Protein AF-A0A836D6V4-F1 (afdb_monomer_lite)

Secondary structure (DSSP, 8-state):
----TT---S----PPPHHHHTT-SS-HHHHHHHHHHTTS-S---SSHHHHHHHHHHHHHHHHHHHHHHHHHHTT-SS--HHHHHHHHHHSHHHHHHTTT---TT--------GGGSPP--------------------------------------------------SS------SS-------S---SSS-------PPTTTTHHHHHHHHTT-----S-HHHHHHHHHHHHHHH-TT----HHHHHHHHHHHHHHHHHHHHHHHHHHHHTT-SS--HHHHHHHHHHHT---

Foldseek 3Di:
DCPPPDDPDDDDPDDDAPQNVLVHPFRLVVQVVVVCVVPPDPDDDSCNSSVVRVVVRVVVVQLCVQLCVLCVVVVHNDRDLLSSLVSQCVDDVSCVVCVVPDRVVNDHDDDDDPVRDPPDPDDDDDDDDDDDDDDDDDDDDDDDDDDDDDDDDDDDDDDDDDPPPDPDDPDDPDDDDDDDDPDPPDPDDDPDDDGDDDDDDDPPPVVVVVVVVCVVDPDQPDDLVVLVVVVVVVVVVVPPPDDDDPVRSVVVSSVVVVVVVVLVVQQCVQQVVVVHNDGDVVSSVVSCVVVVVDD

pLDDT: mean 79.65, std 22.49, range [27.12, 97.5]

InterPro domains:
  IPR000164 Histone H3/CENP-A [PR00622] (162-176)
  IPR000164 Histone H3/CENP-A [PR00622] (176-190)
  IPR000164 Histone H3/CENP-A [PR00622] (193-214)
  IPR000164 Histone H3/CENP-A [PR00622] (217-234)
  IPR000164 Histone H3/CENP-A [PR00622] (239-257)
  IPR000164 Histone H3/CENP-A [PR00622] (257-273)
  IPR000164 Histone H3/CENP-A [PR00622] (273-294)
  IPR000164 Histone H3/CENP-A [PS00322] (174-180)
  IPR000164 Histone H3/CENP-A [PS00959] (226-234)
  IPR000164 Histone H3/CENP-A [PTHR11426] (160-295)
  IPR000164 Histone H3/CENP-A [SM00428] (193-295)
  IPR002119 Histone H2A [SM00414] (3-123)
  IPR007125 Core Histone H2A/H2B/H3 domain [PF00125] (7-89)
  IPR007125 Core Histone H2A/H2B/H3 domain [PF00125] (203-290)
  IPR009072 Histone-fold [G3DSA:1.10.20.10] (2-130)
  IPR009072 Histone-fold [G3DSA:1.10.20.10] (161-295)
  IPR009072 Histone-fold [SSF47113] (4-128)
  IPR009072 Histone-fold [SSF47113] (161-292)
  IPR032454 Histone H2A, C-terminal domain [PF16211] (92-126)
  IPR032458 Histone H2A conserved site [PS00046] (22-28)

Sequence (295 aa):
MSGRGKQGGKARAKAKSRSSRAGLQFPVGRVHRLLRKGNYAERVGAGAPVYMAAVLEYLTAEILELAGNAARDNKKTRIIPRHLQLAIRNDEELNKLLGKVTIAQGGVLPNIQAVLLPKKTESHHKAKGKLPIKTAAAAAPLVTLPARRCSRKFASWFAMARTKQTARKSTGGKAPRKQLATKAARKSAPATGGVKKPHRYRPGTVALREIRRYQKSTELLIRKLPFQRLVREIAQDFKTDLRFQSSAVMALQEASEAYLVGLFEDTNLCAIHAKRVTIMPKDIQLARRIRGERA

Organism: Ovis aries (NCBI:txid9940)

Radius of gyration: 36.97 Å; chains: 1; bounding box: 141×65×70 Å

Structure (mmCIF, N/CA/C/O backbone):
data_AF-A0A836D6V4-F1
#
_entry.id   AF-A0A836D6V4-F1
#
loop_
_atom_site.group_PDB
_atom_site.id
_atom_site.type_symbol
_atom_site.label_atom_id
_atom_site.label_alt_id
_atom_site.label_comp_id
_atom_site.label_asym_id
_atom_site.label_entity_id
_atom_site.label_seq_id
_atom_site.pdbx_PDB_ins_code
_atom_site.Cartn_x
_atom_site.Cartn_y
_atom_site.Cartn_z
_atom_site.occupancy
_atom_site.B_iso_or_equiv
_atom_site.auth_seq_id
_atom_site.auth_comp_id
_atom_site.auth_asym_id
_atom_site.auth_atom_id
_atom_site.pdbx_PDB_model_num
ATOM 1 N N . MET A 1 1 ? -65.960 -11.585 7.407 1.00 50.81 1 MET A N 1
ATOM 2 C CA . MET A 1 1 ? -64.520 -11.941 7.358 1.00 50.81 1 MET A CA 1
ATOM 3 C C . MET A 1 1 ? -63.685 -10.678 7.162 1.00 50.81 1 MET A C 1
ATOM 5 O O . MET A 1 1 ? -63.733 -10.095 6.089 1.00 50.81 1 MET A O 1
ATOM 9 N N . SER A 1 2 ? -62.943 -10.212 8.170 1.00 48.62 2 SER A N 1
ATOM 10 C CA . SER A 1 2 ? -62.139 -8.978 8.088 1.00 48.62 2 SER A CA 1
ATOM 11 C C . SER A 1 2 ? -60.733 -9.241 7.525 1.00 48.62 2 SER A C 1
ATOM 13 O O . SER A 1 2 ? -59.729 -9.174 8.234 1.00 48.62 2 SER A O 1
ATOM 15 N N . GLY A 1 3 ? -60.658 -9.541 6.222 1.00 58.19 3 GLY A N 1
ATOM 16 C CA . GLY A 1 3 ? -59.402 -9.747 5.489 1.00 58.19 3 GLY A CA 1
ATOM 17 C C . GLY A 1 3 ? -58.544 -8.478 5.447 1.00 58.19 3 GLY A C 1
ATOM 18 O O . GLY A 1 3 ? -58.621 -7.695 4.505 1.00 58.19 3 GLY A O 1
ATOM 19 N N . ARG A 1 4 ? -57.738 -8.244 6.491 1.00 58.31 4 ARG A N 1
ATOM 20 C CA . ARG A 1 4 ? -57.048 -6.966 6.733 1.00 58.31 4 ARG A CA 1
ATOM 21 C C . ARG A 1 4 ? -55.786 -6.810 5.877 1.00 58.31 4 ARG A C 1
ATOM 23 O O . ARG A 1 4 ? -54.662 -6.836 6.384 1.00 58.31 4 ARG A O 1
ATOM 30 N N . GLY A 1 5 ? -55.999 -6.639 4.573 1.00 59.78 5 GLY A N 1
ATOM 31 C CA . GLY A 1 5 ? -54.969 -6.479 3.552 1.00 59.78 5 GLY A CA 1
ATOM 32 C C . GLY A 1 5 ? -53.879 -5.476 3.942 1.00 59.78 5 GLY A C 1
ATOM 33 O O . GLY A 1 5 ? -54.143 -4.295 4.142 1.00 59.78 5 GLY A O 1
ATOM 34 N N . LYS A 1 6 ? -52.649 -5.993 4.069 1.00 62.06 6 LYS A N 1
ATOM 35 C CA . LYS A 1 6 ? -51.341 -5.306 4.054 1.00 62.06 6 LYS A CA 1
ATOM 36 C C . LYS A 1 6 ? -51.357 -3.804 4.415 1.00 62.06 6 LYS A C 1
ATOM 38 O O . LYS A 1 6 ? -51.023 -2.960 3.592 1.00 62.06 6 LYS A O 1
ATOM 43 N N . GLN A 1 7 ? -51.694 -3.495 5.671 1.00 50.41 7 GLN A N 1
ATOM 44 C CA . GLN A 1 7 ? -51.852 -2.133 6.210 1.00 50.41 7 GLN A CA 1
ATOM 45 C C . GLN A 1 7 ? -50.691 -1.173 5.869 1.00 50.41 7 GLN A C 1
ATOM 47 O O . GLN A 1 7 ? -49.667 -1.142 6.558 1.00 50.41 7 GLN A O 1
ATOM 52 N N . GLY A 1 8 ? -50.892 -0.309 4.873 1.00 54.81 8 GLY A N 1
ATOM 53 C CA . GLY A 1 8 ? -50.198 0.973 4.770 1.00 54.81 8 GLY A CA 1
ATOM 54 C C . GLY A 1 8 ? -50.972 2.016 5.573 1.00 54.81 8 GLY A C 1
ATOM 55 O O . GLY A 1 8 ? -51.976 2.517 5.089 1.00 54.81 8 GLY A O 1
ATOM 56 N N . GLY A 1 9 ? -50.563 2.295 6.816 1.00 61.38 9 GLY A N 1
ATOM 57 C CA . GLY A 1 9 ? -51.344 3.197 7.683 1.00 61.38 9 GLY A CA 1
ATOM 58 C C . GLY A 1 9 ? -50.968 3.251 9.168 1.00 61.38 9 GLY A C 1
ATOM 59 O O . GLY A 1 9 ? -51.799 3.621 9.988 1.00 61.38 9 GLY A O 1
ATOM 60 N N . LYS A 1 10 ? -49.741 2.875 9.553 1.00 62.28 10 LYS A N 1
ATOM 61 C CA . LYS A 1 10 ? -49.208 3.130 10.904 1.00 62.28 10 LYS A CA 1
ATOM 62 C C . LYS A 1 10 ? -47.815 3.740 10.811 1.00 62.28 10 LYS A C 1
ATOM 64 O O . LYS A 1 10 ? -47.039 3.355 9.935 1.00 62.28 10 LYS A O 1
ATOM 69 N N . ALA A 1 11 ? -47.500 4.657 11.729 1.00 62.94 11 ALA A N 1
ATOM 70 C CA . ALA A 1 11 ? -46.182 5.276 11.841 1.00 62.94 11 ALA A CA 1
ATOM 71 C C . ALA A 1 11 ? -45.099 4.187 11.913 1.00 62.94 11 ALA A C 1
ATOM 73 O O . ALA A 1 11 ? -45.079 3.351 12.820 1.00 62.94 11 ALA A O 1
ATOM 74 N N . ARG A 1 12 ? -44.241 4.134 10.890 1.00 68.38 12 ARG A N 1
ATOM 75 C CA . ARG A 1 12 ? -43.392 2.969 10.632 1.00 68.38 12 ARG A CA 1
ATOM 76 C C . ARG A 1 12 ? -42.210 2.956 11.600 1.00 68.38 12 ARG A C 1
ATOM 78 O O . ARG A 1 12 ? -41.230 3.665 11.386 1.00 68.38 12 ARG A O 1
ATOM 85 N N . ALA A 1 13 ? -42.310 2.142 12.652 1.00 72.00 13 ALA A N 1
ATOM 86 C CA . ALA A 1 13 ? -41.267 1.981 13.665 1.00 72.00 13 ALA A CA 1
ATOM 87 C C . ALA A 1 13 ? -39.875 1.792 13.031 1.00 72.00 13 ALA A C 1
ATOM 89 O O . ALA A 1 13 ? -39.733 1.059 12.044 1.00 72.00 13 ALA A O 1
ATOM 90 N N . LYS A 1 14 ? -38.850 2.455 13.595 1.00 73.62 14 LYS A N 1
ATOM 91 C CA . LYS A 1 14 ? -37.474 2.464 13.063 1.00 73.62 14 LYS A CA 1
ATOM 92 C C . LYS A 1 14 ? -36.996 1.030 12.814 1.00 73.62 14 LYS A C 1
ATOM 94 O O . LYS A 1 14 ? -36.797 0.252 13.745 1.00 73.62 14 LYS A O 1
ATOM 99 N N . ALA A 1 15 ? -36.830 0.671 11.542 1.00 81.44 15 ALA A N 1
ATOM 100 C CA . ALA A 1 15 ? -36.545 -0.703 11.154 1.00 81.44 15 ALA A CA 1
ATOM 101 C C . ALA A 1 15 ? -35.177 -1.153 11.697 1.00 81.44 15 ALA A C 1
ATOM 103 O O . ALA A 1 15 ? -34.151 -0.598 11.301 1.00 81.44 15 ALA A O 1
ATOM 104 N N . LYS A 1 16 ? -35.157 -2.191 12.554 1.00 87.69 16 LYS A N 1
ATOM 105 C CA . LYS A 1 16 ? -33.914 -2.814 13.055 1.00 87.69 16 LYS A CA 1
ATOM 106 C C . LYS A 1 16 ? -32.966 -3.090 11.883 1.00 87.69 16 LYS A C 1
ATOM 108 O O . LYS A 1 16 ? -33.400 -3.675 10.879 1.00 87.69 16 LYS A O 1
ATOM 113 N N . SER A 1 17 ? -31.710 -2.655 12.000 1.00 91.88 17 SER A N 1
ATOM 114 C CA . SER A 1 17 ? -30.721 -2.734 10.919 1.00 91.88 17 SER A CA 1
ATOM 115 C C . SER A 1 17 ? -30.367 -4.192 10.604 1.00 91.88 17 SER A C 1
ATOM 117 O O . SER A 1 17 ? -30.609 -5.087 11.409 1.00 91.88 17 SER A O 1
ATOM 119 N N . ARG A 1 18 ? -29.799 -4.467 9.423 1.00 92.19 18 ARG A N 1
ATOM 120 C CA . ARG A 1 18 ? -29.371 -5.842 9.097 1.00 92.19 18 ARG A CA 1
ATOM 121 C C . ARG A 1 18 ? -28.205 -6.318 9.973 1.00 92.19 18 ARG A C 1
ATOM 123 O O . ARG A 1 18 ? -28.135 -7.506 10.239 1.00 92.19 18 ARG A O 1
ATOM 130 N N . SER A 1 19 ? -27.372 -5.400 10.467 1.00 94.25 19 SER A N 1
ATOM 131 C CA . SER A 1 19 ? -26.319 -5.682 11.449 1.00 94.25 19 SER A CA 1
ATOM 132 C C . SER A 1 19 ? -26.910 -6.102 12.800 1.00 94.25 19 SER A C 1
ATOM 134 O O . SER A 1 19 ? -26.663 -7.215 13.249 1.00 94.25 19 SER A O 1
ATOM 136 N N . SER A 1 20 ? -27.816 -5.304 13.386 1.00 93.50 20 SER A N 1
ATOM 137 C CA . SER A 1 20 ? -28.397 -5.618 14.706 1.00 93.50 20 SER A CA 1
ATOM 138 C C . SER A 1 20 ? -29.429 -6.754 14.707 1.00 93.50 20 SER A C 1
ATOM 140 O O . SER A 1 20 ? -29.846 -7.197 15.771 1.00 93.50 20 SER A O 1
ATOM 142 N N . ARG A 1 21 ? -29.836 -7.254 13.531 1.00 93.19 21 ARG A N 1
ATOM 143 C CA . ARG A 1 21 ? -30.551 -8.538 13.386 1.00 93.19 21 ARG A CA 1
ATOM 144 C C . ARG A 1 21 ? -29.620 -9.751 13.322 1.00 93.19 21 ARG A C 1
ATOM 146 O O . ARG A 1 21 ? -30.091 -10.854 13.552 1.00 93.19 21 ARG A O 1
ATOM 153 N N . ALA A 1 22 ? -28.354 -9.549 12.964 1.00 93.00 22 ALA A N 1
ATOM 154 C CA . ALA A 1 22 ? -27.353 -10.600 12.789 1.00 93.00 22 ALA A CA 1
ATOM 155 C C . ALA A 1 22 ? -26.346 -10.676 13.953 1.00 93.00 22 ALA A C 1
ATOM 157 O O . ALA A 1 22 ? -25.413 -11.462 13.885 1.00 93.00 22 ALA A O 1
ATOM 158 N N . GLY A 1 23 ? -26.494 -9.835 14.986 1.00 95.19 23 GLY A N 1
ATOM 159 C CA . GLY A 1 23 ? -25.548 -9.736 16.107 1.00 95.19 23 GLY A CA 1
ATOM 160 C C . GLY A 1 23 ? -24.243 -8.989 15.795 1.00 95.19 23 GLY A C 1
ATOM 161 O O . GLY A 1 23 ? -23.426 -8.815 16.689 1.00 95.19 23 GLY A O 1
ATOM 162 N N . LEU A 1 24 ? -24.063 -8.517 14.559 1.00 95.19 24 LEU A N 1
ATOM 163 C CA . LEU A 1 24 ? -22.815 -7.931 14.063 1.00 95.19 24 LEU A CA 1
ATOM 164 C C . LEU A 1 24 ? -22.707 -6.433 14.370 1.00 95.19 24 LEU A C 1
ATOM 166 O O . LEU A 1 24 ? -23.668 -5.682 14.154 1.00 95.19 24 LEU A O 1
ATOM 170 N N . GLN A 1 25 ? -21.519 -5.978 14.766 1.00 94.81 25 GLN A N 1
ATOM 171 C CA . GLN A 1 25 ? -21.149 -4.559 14.795 1.00 94.81 25 GLN A CA 1
ATOM 172 C C . GLN A 1 25 ? -20.850 -4.029 13.383 1.00 94.81 25 GLN A C 1
ATOM 174 O O . GLN A 1 25 ? -21.114 -2.861 13.069 1.00 94.81 25 GLN A O 1
ATOM 179 N N . PHE A 1 26 ? -20.332 -4.877 12.488 1.00 94.06 26 PHE A N 1
ATOM 180 C CA . PHE A 1 26 ? -19.946 -4.480 11.139 1.00 94.06 26 PHE A CA 1
ATOM 181 C C . PHE A 1 26 ? -21.164 -4.089 10.283 1.00 94.06 26 PHE A C 1
ATOM 183 O O . PHE A 1 26 ? -22.237 -4.704 10.342 1.00 94.06 26 PHE A O 1
ATOM 190 N N . PRO A 1 27 ? -21.041 -3.054 9.428 1.00 96.25 27 PRO A N 1
ATOM 191 C CA . PRO A 1 27 ? -22.174 -2.499 8.700 1.00 96.25 27 PRO A CA 1
ATOM 192 C C . PRO A 1 27 ? -22.556 -3.349 7.473 1.00 96.25 27 PRO A C 1
ATOM 194 O O . PRO A 1 27 ? -22.300 -2.956 6.334 1.00 96.25 27 PRO A O 1
ATOM 197 N N . VAL A 1 28 ? -23.276 -4.458 7.680 1.00 96.12 28 VAL A N 1
ATOM 198 C CA . VAL A 1 28 ? -23.925 -5.321 6.658 1.00 96.12 28 VAL A CA 1
ATOM 199 C C . VAL A 1 28 ? -24.633 -4.507 5.557 1.00 96.12 28 VAL A C 1
ATOM 201 O O . VAL A 1 28 ? -24.625 -4.853 4.371 1.00 96.12 28 VAL A O 1
ATOM 204 N N . GLY A 1 29 ? -25.243 -3.377 5.936 1.00 94.62 29 GLY A N 1
ATOM 205 C CA . GLY A 1 29 ? -25.860 -2.426 5.006 1.00 94.62 29 GLY A CA 1
ATOM 206 C C . GLY A 1 29 ? -24.877 -1.816 3.997 1.00 94.62 29 GLY A C 1
ATOM 207 O O . GLY A 1 29 ? -25.202 -1.705 2.815 1.00 94.62 29 GLY A O 1
ATOM 208 N N . ARG A 1 30 ? -23.670 -1.466 4.458 1.00 96.00 30 ARG A N 1
ATOM 209 C CA . ARG A 1 30 ? -22.560 -0.927 3.660 1.00 96.00 30 ARG A CA 1
ATOM 210 C C . ARG A 1 30 ? -21.895 -2.033 2.839 1.00 96.00 30 ARG A C 1
ATOM 212 O O . ARG A 1 30 ? -21.707 -1.825 1.645 1.00 96.00 30 ARG A O 1
ATOM 219 N N . VAL A 1 31 ? -21.637 -3.204 3.432 1.00 96.00 31 VAL A N 1
ATOM 220 C CA . VAL A 1 31 ? -21.045 -4.372 2.743 1.00 96.00 31 VAL A CA 1
ATOM 221 C C . VAL A 1 31 ? -21.882 -4.773 1.524 1.00 96.00 31 VAL A C 1
ATOM 223 O O . VAL A 1 31 ? -21.350 -4.852 0.422 1.00 96.00 31 VAL A O 1
ATOM 226 N N . HIS A 1 32 ? -23.210 -4.889 1.658 1.00 95.50 32 HIS A N 1
ATOM 227 C CA . HIS A 1 32 ? -24.091 -5.194 0.516 1.00 95.50 32 HIS A CA 1
ATOM 228 C C . HIS A 1 32 ? -24.008 -4.150 -0.614 1.00 95.50 32 HIS A C 1
ATOM 230 O O . HIS A 1 32 ? -24.079 -4.496 -1.792 1.00 95.50 32 HIS A O 1
ATOM 236 N N . ARG A 1 33 ? -23.850 -2.863 -0.277 1.00 95.88 33 ARG A N 1
ATOM 237 C CA . ARG A 1 33 ? -23.702 -1.801 -1.283 1.00 95.88 33 ARG A CA 1
ATOM 238 C C . ARG A 1 33 ? -22.333 -1.840 -1.963 1.00 95.88 33 ARG A C 1
ATOM 240 O O . ARG A 1 33 ? -22.262 -1.548 -3.148 1.00 95.88 33 ARG A O 1
ATOM 247 N N . LEU A 1 34 ? -21.274 -2.204 -1.238 1.00 96.25 34 LEU A N 1
ATOM 248 C CA . LEU A 1 34 ? -19.934 -2.370 -1.804 1.00 96.25 34 LEU A CA 1
ATOM 249 C C . LEU A 1 34 ? -19.871 -3.587 -2.734 1.00 96.25 34 LEU A C 1
ATOM 251 O O . LEU A 1 34 ? -19.431 -3.431 -3.866 1.00 96.25 34 LEU A O 1
ATOM 255 N N . LEU A 1 35 ? -20.414 -4.742 -2.328 1.00 94.75 35 LEU A N 1
ATOM 256 C CA . LEU A 1 35 ? -20.478 -5.939 -3.181 1.00 94.75 35 LEU A CA 1
ATOM 257 C C . LEU A 1 35 ? -21.211 -5.679 -4.508 1.00 94.75 35 LEU A C 1
ATOM 259 O O . LEU A 1 35 ? -20.748 -6.123 -5.550 1.00 94.75 35 LEU A O 1
ATOM 263 N N . ARG A 1 36 ? -22.307 -4.903 -4.494 1.00 93.50 36 ARG A N 1
ATOM 264 C CA . ARG A 1 36 ? -23.026 -4.521 -5.727 1.00 93.50 36 ARG A CA 1
ATOM 265 C C . ARG A 1 36 ? -22.392 -3.370 -6.518 1.00 93.50 36 ARG A C 1
ATOM 267 O O . ARG A 1 36 ? -22.759 -3.192 -7.667 1.00 93.50 36 ARG A O 1
ATOM 274 N N . LYS A 1 37 ? -21.471 -2.589 -5.935 1.00 95.69 37 LYS A N 1
ATOM 275 C CA . LYS A 1 37 ? -20.690 -1.569 -6.668 1.00 95.69 37 LYS A CA 1
ATOM 276 C C . LYS A 1 37 ? -19.390 -2.145 -7.254 1.00 95.69 37 LYS A C 1
ATOM 278 O O . LYS A 1 37 ? -18.868 -1.600 -8.216 1.00 95.69 37 LYS A O 1
ATOM 283 N N . GLY A 1 38 ? -18.850 -3.209 -6.662 1.00 92.62 38 GLY A N 1
ATOM 284 C CA . GLY A 1 38 ? -17.604 -3.846 -7.100 1.00 92.62 38 GLY A CA 1
ATOM 285 C C . GLY A 1 38 ? -17.746 -4.796 -8.292 1.00 92.62 38 GLY A C 1
ATOM 286 O O . GLY A 1 38 ? -16.759 -5.414 -8.664 1.00 92.62 38 GLY A O 1
ATOM 287 N N . ASN A 1 39 ? -18.948 -4.931 -8.866 1.00 92.62 39 ASN A N 1
ATOM 288 C CA . ASN A 1 39 ? -19.256 -5.737 -10.056 1.00 92.62 39 ASN A CA 1
ATOM 289 C C . ASN A 1 39 ? -18.777 -7.208 -10.006 1.00 92.62 39 ASN A C 1
ATOM 291 O O . ASN A 1 39 ? -18.596 -7.832 -11.044 1.00 92.62 39 ASN A O 1
ATOM 295 N N . TYR A 1 40 ? -18.615 -7.782 -8.807 1.00 93.88 40 TYR A N 1
ATOM 296 C CA . TYR A 1 40 ? -18.116 -9.155 -8.615 1.00 93.88 40 TYR A CA 1
ATOM 297 C C . TYR A 1 40 ? -19.045 -10.243 -9.179 1.00 93.88 40 TYR A C 1
ATOM 299 O O . TYR A 1 40 ? -18.593 -11.338 -9.492 1.00 93.88 40 TYR A O 1
ATOM 307 N N . ALA A 1 41 ? -20.346 -9.955 -9.253 1.00 94.31 41 ALA A N 1
ATOM 308 C CA . ALA A 1 41 ? -21.377 -10.796 -9.849 1.00 94.31 41 ALA A CA 1
ATOM 309 C C . ALA A 1 41 ? -22.601 -9.931 -10.188 1.00 94.31 41 ALA A C 1
ATOM 311 O O . ALA A 1 41 ? -22.864 -8.937 -9.507 1.00 94.31 41 ALA A O 1
ATOM 312 N N . GLU A 1 42 ? -23.384 -10.344 -11.187 1.00 92.44 42 GLU A N 1
ATOM 313 C CA . GLU A 1 42 ? -24.635 -9.682 -11.590 1.00 92.44 42 GLU A CA 1
ATOM 314 C C . GLU A 1 42 ? -25.642 -9.584 -10.426 1.00 92.44 42 GLU A C 1
ATOM 316 O O . GLU A 1 42 ? -26.284 -8.554 -10.206 1.00 92.44 42 GLU A O 1
ATOM 321 N N . ARG A 1 43 ? -25.754 -10.655 -9.626 1.00 94.00 43 ARG A N 1
ATOM 322 C CA . ARG A 1 43 ? -26.709 -10.769 -8.517 1.00 94.00 43 ARG A CA 1
ATOM 323 C C . ARG A 1 43 ? -25.986 -11.122 -7.219 1.00 94.00 43 ARG A C 1
ATOM 325 O O . ARG A 1 43 ? -25.279 -12.119 -7.135 1.00 94.00 43 ARG A O 1
ATOM 332 N N . VAL A 1 44 ? -26.216 -10.327 -6.171 1.00 93.56 44 VAL A N 1
ATOM 333 C CA . VAL A 1 44 ? -25.685 -10.572 -4.818 1.00 93.56 44 VAL A CA 1
ATOM 334 C C . VAL A 1 44 ? -26.806 -11.095 -3.920 1.00 93.56 44 VAL A C 1
ATOM 336 O O . VAL A 1 44 ? -27.780 -10.386 -3.658 1.00 93.56 44 VAL A O 1
ATOM 339 N N . GLY A 1 45 ? -26.667 -12.336 -3.445 1.00 94.38 45 GLY A N 1
ATOM 340 C CA . GLY A 1 45 ? -27.630 -12.977 -2.545 1.00 94.38 45 GLY A CA 1
ATOM 341 C C . GLY A 1 45 ? -27.740 -12.275 -1.186 1.00 94.38 45 GLY A C 1
ATOM 342 O O . GLY A 1 45 ? -26.772 -11.709 -0.680 1.00 94.38 45 GLY A O 1
ATOM 343 N N . ALA A 1 46 ? -28.921 -12.323 -0.560 1.00 90.69 46 ALA A N 1
ATOM 344 C CA . ALA A 1 46 ? -29.214 -11.541 0.647 1.00 90.69 46 ALA A CA 1
ATOM 345 C C . ALA A 1 46 ? -28.354 -11.909 1.878 1.00 90.69 46 ALA A C 1
ATOM 347 O O . ALA A 1 46 ? -28.083 -11.032 2.703 1.00 90.69 46 ALA A O 1
ATOM 348 N N . GLY A 1 47 ? -27.917 -13.172 1.983 1.00 94.19 47 GLY A N 1
ATOM 349 C CA . GLY A 1 47 ? -27.060 -13.679 3.064 1.00 94.19 47 GLY A CA 1
ATOM 350 C C . GLY A 1 47 ? -25.563 -13.394 2.883 1.00 94.19 47 GLY A C 1
ATOM 351 O O . GLY A 1 47 ? -24.872 -13.153 3.869 1.00 94.19 47 GLY A O 1
ATOM 352 N N . ALA A 1 48 ? -25.065 -13.311 1.643 1.00 95.94 48 ALA A N 1
ATOM 353 C CA . ALA A 1 48 ? -23.654 -13.036 1.346 1.00 95.94 48 ALA A CA 1
ATOM 354 C C . ALA A 1 48 ? -23.076 -11.793 2.072 1.00 95.94 48 ALA A C 1
ATOM 356 O O . ALA A 1 48 ? -22.021 -11.913 2.692 1.00 95.94 48 ALA A O 1
ATOM 357 N N . PRO A 1 49 ? -23.740 -10.615 2.110 1.00 96.25 49 PRO A N 1
ATOM 358 C CA . PRO A 1 49 ? -23.236 -9.460 2.857 1.00 96.25 49 PRO A CA 1
ATOM 359 C C . PRO A 1 49 ? -23.353 -9.581 4.384 1.00 96.25 49 PRO A C 1
ATOM 361 O O . PRO A 1 49 ? -22.835 -8.707 5.075 1.00 96.25 49 PRO A O 1
ATOM 364 N N . VAL A 1 50 ? -24.059 -10.590 4.909 1.00 96.38 50 VAL A N 1
ATOM 365 C CA . VAL A 1 50 ? -24.056 -10.924 6.344 1.00 96.38 50 VAL A CA 1
ATOM 366 C C . VAL A 1 50 ? -22.818 -11.763 6.647 1.00 96.38 50 VAL A C 1
ATOM 368 O O . VAL A 1 50 ? -22.021 -11.372 7.491 1.00 96.38 50 VAL A O 1
ATOM 371 N N . TYR A 1 51 ? -22.601 -12.839 5.884 1.00 97.19 51 TYR A N 1
ATOM 372 C CA . TYR A 1 51 ? -21.437 -13.716 6.028 1.00 97.19 51 TYR A CA 1
ATOM 373 C C . TYR A 1 51 ? -20.115 -12.952 5.850 1.00 97.19 51 TYR A C 1
ATOM 375 O O . TYR A 1 51 ? -19.253 -12.983 6.723 1.00 97.19 51 TYR A O 1
ATOM 383 N N . MET A 1 52 ? -19.995 -12.150 4.785 1.00 95.81 52 MET A N 1
ATOM 384 C CA . MET A 1 52 ? -18.815 -11.305 4.561 1.00 95.81 52 MET A CA 1
ATOM 385 C C . MET A 1 52 ? -18.610 -10.249 5.656 1.00 95.81 52 MET A C 1
ATOM 387 O O . MET A 1 52 ? -17.475 -9.868 5.918 1.00 95.81 52 MET A O 1
ATOM 391 N N . ALA A 1 53 ? -19.676 -9.759 6.300 1.00 96.88 53 ALA A N 1
ATOM 392 C CA . ALA A 1 53 ? -19.532 -8.842 7.430 1.00 96.88 53 ALA A CA 1
ATOM 393 C C . ALA A 1 53 ? -19.032 -9.571 8.688 1.00 96.88 53 ALA A C 1
ATOM 395 O O . ALA A 1 53 ? -18.162 -9.034 9.362 1.00 96.88 53 ALA A O 1
ATOM 396 N N . ALA A 1 54 ? -19.518 -10.789 8.954 1.00 97.19 54 ALA A N 1
ATOM 397 C CA . ALA A 1 54 ? -19.069 -11.615 10.074 1.00 97.19 54 ALA A CA 1
ATOM 398 C C . ALA A 1 54 ? -17.587 -12.009 9.952 1.00 97.19 54 ALA A C 1
ATOM 400 O O . ALA A 1 54 ? -16.836 -11.846 10.906 1.00 97.19 54 ALA A O 1
ATOM 401 N N . VAL A 1 55 ? -17.141 -12.442 8.766 1.00 97.12 55 VAL A N 1
ATOM 402 C CA . VAL A 1 55 ? -15.725 -12.784 8.518 1.00 97.12 55 VAL A CA 1
ATOM 403 C C . VAL A 1 55 ? -14.812 -11.561 8.682 1.00 97.12 55 VAL A C 1
ATOM 405 O O . VAL A 1 55 ? -13.745 -11.666 9.280 1.00 97.12 55 VAL A O 1
ATOM 408 N N . LEU A 1 56 ? -15.233 -10.382 8.204 1.00 96.19 56 LEU A N 1
ATOM 409 C CA . LEU A 1 56 ? -14.477 -9.138 8.400 1.00 96.19 56 LEU A CA 1
ATOM 410 C C . LEU A 1 56 ? -14.441 -8.694 9.870 1.00 96.19 56 LEU A C 1
ATOM 412 O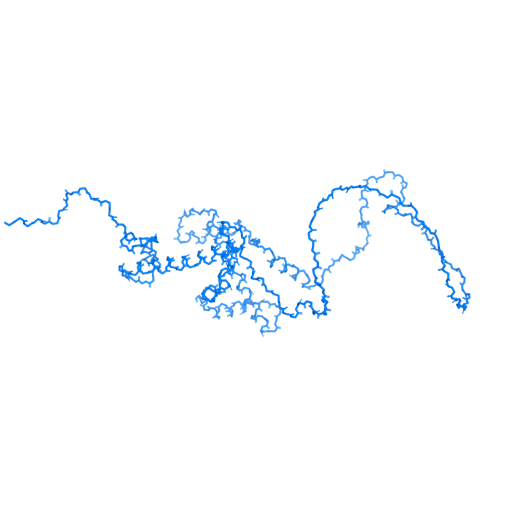 O . LEU A 1 56 ? -13.424 -8.166 10.313 1.00 96.19 56 LEU A O 1
ATOM 416 N N . GLU A 1 57 ? -15.524 -8.901 10.620 1.00 96.19 57 GLU A N 1
ATOM 417 C CA . GLU A 1 57 ? -15.597 -8.601 12.054 1.00 96.19 57 GLU A CA 1
ATOM 418 C C . GLU A 1 57 ? -14.686 -9.532 12.865 1.00 96.19 57 GLU A C 1
ATOM 420 O O . GLU A 1 57 ? -13.892 -9.039 13.664 1.00 96.19 57 GLU A O 1
ATOM 425 N N . TYR A 1 58 ? -14.710 -10.838 12.575 1.00 96.75 58 TYR A N 1
ATOM 426 C CA . TYR A 1 58 ? -13.827 -11.838 13.182 1.00 96.75 58 TYR A CA 1
ATOM 427 C C . TYR A 1 58 ? -12.340 -11.522 12.946 1.00 96.75 58 TYR A C 1
ATOM 429 O O . TYR A 1 58 ? -11.599 -11.318 13.905 1.00 96.75 58 TYR A O 1
ATOM 437 N N . LEU A 1 59 ? -11.915 -11.361 11.685 1.00 95.75 59 LEU A N 1
ATOM 438 C CA . LEU A 1 59 ? -10.518 -11.030 11.357 1.00 95.75 59 LEU A CA 1
ATOM 439 C C . LEU A 1 59 ? -10.067 -9.687 11.959 1.00 95.75 59 LEU A C 1
ATOM 441 O O . LEU A 1 59 ? -8.890 -9.504 12.267 1.00 95.75 59 LEU A O 1
ATOM 445 N N . THR A 1 60 ? -10.990 -8.735 12.138 1.00 96.56 60 THR A N 1
ATOM 446 C CA . THR A 1 60 ? -10.686 -7.461 12.808 1.00 96.56 60 THR A CA 1
ATOM 447 C C . THR A 1 60 ? -10.526 -7.644 14.318 1.00 96.56 60 THR A C 1
ATOM 449 O O . THR A 1 60 ? -9.651 -7.005 14.901 1.00 96.56 60 THR A O 1
ATOM 452 N N . ALA A 1 61 ? -11.331 -8.501 14.952 1.00 96.50 61 ALA A N 1
ATOM 453 C CA . ALA A 1 61 ? -11.211 -8.818 16.374 1.00 96.50 61 ALA A CA 1
ATOM 454 C C . ALA A 1 61 ? -9.877 -9.518 16.680 1.00 96.50 61 ALA A C 1
ATOM 456 O O . ALA A 1 61 ? -9.133 -9.027 17.524 1.00 96.50 61 ALA A O 1
ATOM 457 N N . GLU A 1 62 ? -9.530 -10.561 15.920 1.00 96.00 62 GLU A N 1
ATOM 458 C CA . GLU A 1 62 ? -8.284 -11.337 16.052 1.00 96.00 62 GLU A CA 1
ATOM 459 C C . GLU A 1 62 ? -7.034 -10.431 16.003 1.00 96.00 62 GLU A C 1
ATOM 461 O O . GLU A 1 62 ? -6.209 -10.393 16.921 1.00 96.00 62 GLU A O 1
ATOM 466 N N . ILE A 1 63 ? -6.942 -9.581 14.971 1.00 96.38 63 ILE A N 1
ATOM 467 C CA . ILE A 1 63 ? -5.831 -8.631 14.806 1.00 96.38 63 ILE A CA 1
ATOM 468 C C . ILE A 1 63 ? -5.794 -7.595 15.945 1.00 96.38 63 ILE A C 1
ATOM 470 O O . ILE A 1 63 ? -4.707 -7.189 16.367 1.00 96.38 63 ILE A O 1
ATOM 474 N N . LEU A 1 64 ? -6.950 -7.145 16.449 1.00 97.25 64 LEU A N 1
ATOM 475 C CA . LEU A 1 64 ? -7.022 -6.181 17.554 1.00 97.25 64 LEU A CA 1
ATOM 476 C C . LEU A 1 64 ? -6.693 -6.803 18.915 1.00 97.25 64 LEU A C 1
ATOM 478 O O . LEU A 1 64 ? -6.112 -6.107 19.750 1.00 97.25 64 LEU A O 1
ATOM 482 N N . GLU A 1 65 ? -7.013 -8.075 19.142 1.00 96.62 65 GLU A N 1
ATOM 483 C CA . GLU A 1 65 ? -6.655 -8.795 20.365 1.00 96.62 65 GLU A CA 1
ATOM 484 C C . GLU A 1 65 ? -5.142 -9.019 20.438 1.00 96.62 65 GLU A C 1
ATOM 486 O O . GLU A 1 65 ? -4.493 -8.555 21.383 1.00 96.62 65 GLU A O 1
ATOM 491 N N . LEU A 1 66 ? -4.547 -9.602 19.393 1.00 96.81 66 LEU A N 1
ATOM 492 C CA . LEU A 1 66 ? -3.100 -9.822 19.322 1.00 96.81 66 LEU A CA 1
ATOM 493 C C . LEU A 1 66 ? -2.314 -8.497 19.378 1.00 96.81 66 LEU A C 1
ATOM 495 O O . LEU A 1 66 ? -1.318 -8.388 20.099 1.00 96.81 66 LEU A O 1
ATOM 499 N N . ALA A 1 67 ? -2.778 -7.444 18.692 1.00 97.12 67 ALA A N 1
ATOM 500 C CA . ALA A 1 67 ? -2.151 -6.119 18.768 1.00 97.12 67 ALA A CA 1
ATOM 501 C C . ALA A 1 67 ? -2.420 -5.387 20.097 1.00 97.12 67 ALA A C 1
ATOM 503 O O . ALA A 1 67 ? -1.633 -4.518 20.486 1.00 97.12 67 ALA A O 1
ATOM 504 N N . GLY A 1 68 ? -3.502 -5.727 20.802 1.00 97.50 68 GLY A N 1
ATOM 505 C CA . GLY A 1 68 ? -3.799 -5.275 22.160 1.00 97.50 68 GLY A CA 1
ATOM 506 C C . GLY A 1 68 ? -2.871 -5.916 23.191 1.00 97.50 68 GLY A C 1
ATOM 507 O O . GLY A 1 68 ? -2.330 -5.215 24.047 1.00 97.50 68 GLY A O 1
ATOM 508 N N . ASN A 1 69 ? -2.598 -7.214 23.057 1.00 96.62 69 ASN A N 1
ATOM 509 C CA . ASN A 1 69 ? -1.613 -7.931 23.867 1.00 96.62 69 ASN A CA 1
ATOM 510 C C . ASN A 1 69 ? -0.199 -7.382 23.615 1.00 96.62 69 ASN A C 1
ATOM 512 O O . ASN A 1 69 ? 0.425 -6.874 24.547 1.00 96.62 69 ASN A O 1
ATOM 516 N N . ALA A 1 70 ? 0.217 -7.251 22.350 1.00 95.69 70 ALA A N 1
ATOM 517 C CA . ALA A 1 70 ? 1.484 -6.598 22.003 1.00 95.69 70 ALA A CA 1
ATOM 518 C C . ALA A 1 70 ? 1.589 -5.138 22.510 1.00 95.69 70 ALA A C 1
ATOM 520 O O . ALA A 1 70 ? 2.694 -4.644 22.755 1.00 95.69 70 ALA A O 1
ATOM 521 N N . ALA A 1 71 ? 0.467 -4.427 22.695 1.00 97.00 71 ALA A N 1
ATOM 522 C CA . ALA A 1 71 ? 0.449 -3.105 23.327 1.00 97.00 71 ALA A CA 1
ATOM 523 C C . ALA A 1 71 ? 0.682 -3.173 24.846 1.00 97.00 71 ALA A C 1
ATOM 525 O O . ALA A 1 71 ? 1.495 -2.401 25.369 1.00 97.00 71 ALA A O 1
ATOM 526 N N . ARG A 1 72 ? 0.020 -4.115 25.534 1.00 96.44 72 ARG A N 1
ATOM 527 C CA . ARG A 1 72 ? 0.186 -4.394 26.973 1.00 96.44 72 ARG A CA 1
ATOM 528 C C . ARG A 1 72 ? 1.634 -4.766 27.302 1.00 96.44 72 ARG A C 1
ATOM 530 O O . ARG A 1 72 ? 2.207 -4.159 28.207 1.00 96.44 72 ARG A O 1
ATOM 537 N N . ASP A 1 73 ? 2.257 -5.638 26.509 1.00 95.00 73 ASP A N 1
ATOM 538 C CA . ASP A 1 73 ? 3.668 -6.039 26.658 1.00 95.00 73 ASP A CA 1
ATOM 539 C C . ASP A 1 73 ? 4.621 -4.839 26.544 1.00 95.00 73 ASP A C 1
ATOM 541 O O . ASP A 1 73 ? 5.553 -4.661 27.330 1.00 95.00 73 ASP A O 1
ATOM 545 N N . ASN A 1 74 ? 4.330 -3.942 25.595 1.00 93.06 74 ASN A N 1
ATOM 546 C CA . ASN A 1 74 ? 5.041 -2.677 25.400 1.00 93.06 74 ASN A CA 1
ATOM 547 C C . ASN A 1 74 ? 4.652 -1.588 26.426 1.00 93.06 74 ASN A C 1
ATOM 549 O O . ASN A 1 74 ? 5.052 -0.430 26.258 1.00 93.06 74 ASN A O 1
ATOM 553 N N . LYS A 1 75 ? 3.885 -1.938 27.471 1.00 96.19 75 LYS A N 1
ATOM 554 C CA . LYS A 1 75 ? 3.386 -1.064 28.551 1.00 96.19 75 LYS A CA 1
ATOM 555 C C . LYS A 1 75 ? 2.613 0.160 28.041 1.00 96.19 75 LYS A C 1
ATOM 557 O O . LYS A 1 75 ? 2.735 1.259 28.581 1.00 96.19 75 LYS A O 1
ATOM 562 N N . LYS A 1 76 ? 1.821 -0.019 26.978 1.00 94.31 76 LYS A N 1
ATOM 563 C CA . LYS A 1 76 ? 1.053 1.041 26.303 1.00 94.31 76 LYS A CA 1
ATOM 564 C C . LYS A 1 76 ? -0.428 0.688 26.227 1.00 94.31 76 LYS A C 1
ATOM 566 O O . LYS A 1 76 ? -0.805 -0.363 25.729 1.00 94.31 76 LYS A O 1
ATOM 571 N N . THR A 1 77 ? -1.276 1.636 26.610 1.00 94.25 77 THR A N 1
ATOM 572 C CA . THR A 1 77 ? -2.742 1.532 26.497 1.00 94.25 77 THR A CA 1
ATOM 573 C C . THR A 1 77 ? -3.275 1.795 25.085 1.00 94.25 77 THR A C 1
ATOM 575 O O . THR A 1 77 ? -4.440 1.530 24.810 1.00 94.25 77 THR A O 1
ATOM 578 N N . ARG A 1 78 ? -2.443 2.323 24.175 1.00 96.31 78 ARG A N 1
ATOM 579 C CA . ARG A 1 78 ? -2.818 2.662 22.794 1.00 96.31 78 ARG A CA 1
ATOM 580 C C . ARG A 1 78 ? -2.123 1.734 21.797 1.00 96.31 78 ARG A C 1
ATOM 582 O O . ARG A 1 78 ? -0.893 1.653 21.781 1.00 96.31 78 ARG A O 1
ATOM 589 N N . ILE A 1 79 ? -2.906 1.101 20.925 1.00 96.69 79 ILE A N 1
ATOM 590 C CA . ILE A 1 79 ? -2.397 0.366 19.760 1.00 96.69 79 ILE A CA 1
ATOM 591 C C . ILE A 1 79 ? -1.767 1.367 18.777 1.00 96.69 79 ILE A C 1
ATOM 593 O O . ILE A 1 79 ? -2.350 2.405 18.467 1.00 96.69 79 ILE A O 1
ATOM 597 N N . ILE A 1 80 ? -0.562 1.059 18.301 1.00 95.56 80 ILE A N 1
ATOM 598 C CA . ILE A 1 80 ? 0.161 1.806 17.259 1.00 95.56 80 ILE A CA 1
ATOM 599 C C . ILE A 1 80 ? 0.569 0.836 16.136 1.00 95.56 80 ILE A C 1
ATOM 601 O O . ILE A 1 80 ? 0.596 -0.372 16.386 1.00 95.56 80 ILE A O 1
ATOM 605 N N . PRO A 1 81 ? 0.950 1.304 14.929 1.00 97.00 81 PRO A N 1
ATOM 606 C CA . PRO A 1 81 ? 1.298 0.413 13.815 1.00 97.00 81 PRO A CA 1
ATOM 607 C C . PRO A 1 81 ? 2.410 -0.597 14.127 1.00 97.00 81 PRO A C 1
ATOM 609 O O . PRO A 1 81 ? 2.398 -1.710 13.607 1.00 97.00 81 PRO A O 1
ATOM 612 N N . ARG A 1 82 ? 3.318 -0.264 15.057 1.00 94.94 82 ARG A N 1
ATOM 613 C CA . ARG A 1 82 ? 4.300 -1.212 15.598 1.00 94.94 82 ARG A CA 1
ATOM 614 C C . ARG A 1 82 ? 3.656 -2.435 16.257 1.00 94.94 82 ARG A C 1
ATOM 616 O O . ARG A 1 82 ? 4.152 -3.534 16.063 1.00 94.94 82 ARG A O 1
ATOM 623 N N . HIS A 1 83 ? 2.584 -2.269 17.030 1.00 96.44 83 HIS A N 1
ATOM 624 C CA . HIS A 1 83 ? 1.929 -3.387 17.719 1.00 96.44 83 HIS A CA 1
ATOM 625 C C . HIS A 1 83 ? 1.169 -4.280 16.725 1.00 96.44 83 HIS A C 1
ATOM 627 O O . HIS A 1 83 ? 1.251 -5.496 16.836 1.00 96.44 83 HIS A O 1
ATOM 633 N N . LEU A 1 84 ? 0.537 -3.685 15.701 1.00 96.38 84 LEU A N 1
ATOM 634 C CA . LEU A 1 84 ? -0.064 -4.425 14.581 1.00 96.38 84 LEU A CA 1
ATOM 635 C C . LEU A 1 84 ? 0.987 -5.272 13.843 1.00 96.38 84 LEU A C 1
ATOM 637 O O . LEU A 1 84 ? 0.775 -6.458 13.632 1.00 96.38 84 LEU A O 1
ATOM 641 N N . GLN A 1 85 ? 2.147 -4.695 13.512 1.00 95.75 85 GLN A N 1
ATOM 642 C CA . GLN A 1 85 ? 3.243 -5.422 12.859 1.00 95.75 85 GLN A CA 1
ATOM 643 C C . GLN A 1 85 ? 3.880 -6.494 13.759 1.00 95.75 85 GLN A C 1
ATOM 645 O O . GLN A 1 85 ? 4.328 -7.509 13.242 1.00 95.75 85 GLN A O 1
ATOM 650 N N . LEU A 1 86 ? 3.939 -6.299 15.082 1.00 95.12 86 LEU A N 1
ATOM 651 C CA . LEU A 1 86 ? 4.405 -7.346 16.001 1.00 95.12 86 LEU A CA 1
ATOM 652 C C . LEU A 1 86 ? 3.416 -8.519 16.053 1.00 95.12 86 LEU A C 1
ATOM 654 O O . LEU A 1 86 ? 3.843 -9.656 15.906 1.00 95.12 86 LEU A O 1
ATOM 658 N N . ALA A 1 87 ? 2.115 -8.244 16.182 1.00 95.56 87 ALA A N 1
ATOM 659 C CA . ALA A 1 87 ? 1.065 -9.261 16.148 1.00 95.56 87 ALA A CA 1
ATOM 660 C C . ALA A 1 87 ? 1.081 -10.060 14.831 1.00 95.56 87 ALA A C 1
ATOM 662 O O . ALA A 1 87 ? 1.316 -11.263 14.833 1.00 95.56 87 ALA A O 1
ATOM 663 N N . ILE A 1 88 ? 0.942 -9.364 13.699 1.00 95.75 88 ILE A N 1
ATOM 664 C CA . ILE A 1 88 ? 0.809 -9.954 12.355 1.00 95.75 88 ILE A CA 1
ATOM 665 C C . ILE A 1 88 ? 2.064 -10.715 11.896 1.00 95.75 88 ILE A C 1
ATOM 667 O O . ILE A 1 88 ? 1.981 -11.493 10.954 1.00 95.75 88 ILE A O 1
ATOM 671 N N . ARG A 1 89 ? 3.236 -10.486 12.503 1.00 94.62 89 ARG A N 1
ATOM 672 C CA . ARG A 1 89 ? 4.487 -11.174 12.125 1.00 94.62 89 ARG A CA 1
ATOM 673 C C . ARG A 1 89 ? 4.950 -12.230 13.130 1.00 94.62 89 ARG A C 1
ATOM 675 O O . ARG A 1 89 ? 5.821 -13.015 12.768 1.00 94.62 89 ARG A O 1
ATOM 682 N N . ASN A 1 90 ? 4.393 -12.247 14.343 1.00 94.00 90 ASN A N 1
ATOM 683 C CA . ASN A 1 90 ? 4.583 -13.334 15.308 1.00 94.00 90 ASN A CA 1
ATOM 684 C C . ASN A 1 90 ? 3.570 -14.469 15.105 1.00 94.00 90 ASN A C 1
ATOM 686 O O . ASN A 1 90 ? 3.895 -15.612 15.401 1.00 94.00 90 ASN A O 1
ATOM 690 N N . ASP A 1 91 ? 2.365 -14.154 14.624 1.00 95.50 91 ASP A N 1
ATOM 691 C CA . ASP A 1 91 ? 1.346 -15.147 14.288 1.00 95.50 91 ASP A CA 1
ATOM 692 C C . ASP A 1 91 ? 1.560 -15.734 12.880 1.00 95.50 91 ASP A C 1
ATOM 694 O O . ASP A 1 91 ? 1.833 -14.999 11.927 1.00 95.50 91 ASP A O 1
ATOM 698 N N . GLU A 1 92 ? 1.437 -17.056 12.731 1.00 94.75 92 GLU A N 1
ATOM 699 C CA . GLU A 1 92 ? 1.724 -17.739 11.463 1.00 94.75 92 GLU A CA 1
ATOM 700 C C . GLU A 1 92 ? 0.633 -17.523 10.405 1.00 94.75 92 GLU A C 1
ATOM 702 O O . GLU A 1 92 ? 0.950 -17.324 9.224 1.00 94.75 92 GLU A O 1
ATOM 707 N N . GLU A 1 93 ? -0.642 -17.518 10.802 1.00 95.62 93 GLU A N 1
ATOM 708 C CA . GLU A 1 93 ? -1.768 -17.398 9.871 1.00 95.62 93 GLU A CA 1
ATOM 709 C C . GLU A 1 93 ? -1.875 -15.979 9.306 1.00 95.62 93 GLU A C 1
ATOM 711 O O . GLU A 1 93 ? -1.956 -15.793 8.086 1.00 95.62 93 GLU A O 1
ATOM 716 N N . LEU A 1 94 ? -1.775 -14.965 10.166 1.00 93.81 94 LEU A N 1
ATOM 717 C CA . LEU A 1 94 ? -1.741 -13.556 9.785 1.00 93.81 94 LEU A CA 1
ATOM 718 C C . LEU A 1 94 ? -0.474 -13.210 8.998 1.00 93.81 94 LEU A C 1
ATOM 720 O O . LEU A 1 94 ? -0.568 -12.460 8.022 1.00 93.81 94 LEU A O 1
ATOM 724 N N . ASN A 1 95 ? 0.692 -13.774 9.336 1.00 94.31 95 ASN A N 1
ATOM 725 C CA . ASN A 1 95 ? 1.918 -13.548 8.560 1.00 94.31 95 ASN A CA 1
ATOM 726 C C . ASN A 1 95 ? 1.818 -14.155 7.152 1.00 94.31 95 ASN A C 1
ATOM 728 O O . ASN A 1 95 ? 2.328 -13.572 6.192 1.00 94.31 95 ASN A O 1
ATOM 732 N N . LYS A 1 96 ? 1.125 -15.291 7.005 1.00 95.56 96 LYS A N 1
ATOM 733 C CA . LYS A 1 96 ? 0.835 -15.929 5.712 1.00 95.56 96 LYS A CA 1
ATOM 734 C C . LYS A 1 96 ? -0.200 -15.131 4.909 1.00 95.56 96 LYS A C 1
ATOM 736 O O . LYS A 1 96 ? 0.046 -14.819 3.743 1.00 95.56 96 LYS A O 1
ATOM 741 N N . LEU A 1 97 ? -1.312 -14.739 5.536 1.00 94.25 97 LEU A N 1
ATOM 742 C CA . LEU A 1 97 ? -2.397 -13.954 4.930 1.00 94.25 97 LEU A CA 1
ATOM 743 C C . LEU A 1 97 ? -1.930 -12.558 4.482 1.00 94.25 97 LEU A C 1
ATOM 745 O O . LEU A 1 97 ? -2.269 -12.099 3.391 1.00 94.25 97 LEU A O 1
ATOM 749 N N . LEU A 1 98 ? -1.121 -11.893 5.308 1.00 93.62 98 LEU A N 1
ATOM 750 C CA . LEU A 1 98 ? -0.618 -10.532 5.094 1.00 93.62 98 LEU A CA 1
ATOM 751 C C . LEU A 1 98 ? 0.855 -10.518 4.647 1.00 93.62 98 LEU A C 1
ATOM 753 O O . LEU A 1 98 ? 1.530 -9.486 4.709 1.00 93.62 98 LEU A O 1
ATOM 757 N N . GLY A 1 99 ? 1.356 -11.645 4.128 1.00 90.62 99 GLY A N 1
ATOM 758 C CA . GLY A 1 99 ? 2.745 -11.820 3.693 1.00 90.62 99 GLY A CA 1
ATOM 759 C C . GLY A 1 99 ? 3.224 -10.718 2.746 1.00 90.62 99 GLY A C 1
ATOM 760 O O . GLY A 1 99 ? 4.286 -10.140 2.964 1.00 90.62 99 GLY A O 1
ATOM 761 N N . LYS A 1 100 ? 2.384 -10.357 1.767 1.00 92.12 100 LYS A N 1
ATOM 762 C CA . LYS A 1 100 ? 2.637 -9.315 0.752 1.00 92.12 100 LYS A CA 1
ATOM 763 C C . LYS A 1 100 ? 2.204 -7.894 1.168 1.00 92.12 100 LYS A C 1
ATOM 765 O O . LYS A 1 100 ? 2.210 -6.997 0.332 1.00 92.12 100 LYS A O 1
ATOM 770 N N . VAL A 1 101 ? 1.796 -7.674 2.423 1.00 94.56 101 VAL A N 1
ATOM 771 C CA . VAL A 1 101 ? 1.255 -6.386 2.902 1.00 94.56 101 VAL A CA 1
ATOM 772 C C . VAL A 1 101 ? 2.270 -5.641 3.772 1.00 94.56 101 VAL A C 1
ATOM 774 O O . VAL A 1 101 ? 2.669 -6.106 4.842 1.00 94.56 101 VAL A O 1
ATOM 777 N N . THR A 1 102 ? 2.648 -4.437 3.342 1.00 93.38 102 THR A N 1
ATOM 778 C CA . THR A 1 102 ? 3.563 -3.554 4.080 1.00 93.38 102 THR A CA 1
ATOM 779 C C . THR A 1 102 ? 2.798 -2.645 5.042 1.00 93.38 102 THR A C 1
ATOM 781 O O . THR A 1 102 ? 2.035 -1.778 4.620 1.00 93.38 102 THR A O 1
ATOM 784 N N . ILE A 1 103 ? 3.035 -2.799 6.349 1.00 93.69 103 ILE A N 1
ATOM 785 C CA . ILE A 1 103 ? 2.429 -1.950 7.385 1.00 93.69 103 ILE A CA 1
ATOM 786 C C . ILE A 1 103 ? 3.279 -0.687 7.583 1.00 93.69 103 ILE A C 1
ATOM 788 O O . ILE A 1 103 ? 4.376 -0.733 8.149 1.00 93.69 103 ILE A O 1
ATOM 792 N N . ALA A 1 104 ? 2.755 0.461 7.145 1.00 91.81 104 ALA A N 1
ATOM 793 C CA . ALA A 1 104 ? 3.381 1.764 7.361 1.00 91.81 104 ALA A CA 1
ATOM 794 C C . ALA A 1 104 ? 3.640 2.015 8.861 1.00 91.81 104 ALA A C 1
ATOM 796 O O . ALA A 1 104 ? 2.775 1.772 9.699 1.00 91.81 104 ALA A O 1
ATOM 797 N N . GLN A 1 105 ? 4.841 2.493 9.207 1.00 92.69 105 GLN A N 1
ATOM 798 C CA . GLN A 1 105 ? 5.311 2.677 10.596 1.00 92.69 105 GLN A CA 1
ATOM 799 C C . GLN A 1 105 ? 5.351 1.392 11.464 1.00 92.69 105 GLN A C 1
ATOM 801 O O . GLN A 1 105 ? 5.509 1.473 12.683 1.00 92.69 105 GLN A O 1
ATOM 806 N N . GLY A 1 106 ? 5.251 0.196 10.867 1.00 90.94 106 GLY A N 1
ATOM 807 C CA . GLY A 1 106 ? 5.338 -1.082 11.587 1.00 90.94 106 GLY A CA 1
ATOM 808 C C . GLY A 1 106 ? 6.764 -1.500 11.985 1.00 90.94 106 GLY A C 1
ATOM 809 O O . GLY A 1 106 ? 6.973 -2.078 13.056 1.00 90.94 106 GLY A O 1
ATOM 810 N N . GLY A 1 107 ? 7.763 -1.210 11.146 1.00 92.94 107 GLY A N 1
ATOM 811 C CA . GLY A 1 107 ? 9.141 -1.703 11.304 1.00 92.94 107 GLY A CA 1
ATOM 812 C C . GLY A 1 107 ? 9.276 -3.216 11.057 1.00 92.94 107 GLY A C 1
ATOM 813 O O . GLY A 1 107 ? 8.424 -3.825 10.418 1.00 92.94 107 GLY A O 1
ATOM 814 N N . VAL A 1 108 ? 10.336 -3.843 11.578 1.00 93.12 108 VAL A N 1
ATOM 815 C CA . VAL A 1 108 ? 10.603 -5.296 11.442 1.00 93.12 108 VAL A CA 1
ATOM 816 C C . VAL A 1 108 ? 10.694 -5.985 12.804 1.00 93.12 108 VAL A C 1
ATOM 818 O O . VAL A 1 108 ? 10.928 -5.309 13.812 1.00 93.12 108 VAL A O 1
ATOM 821 N N . LEU A 1 109 ? 10.485 -7.301 12.872 1.00 90.56 109 LEU A N 1
ATOM 822 C CA . LEU A 1 109 ? 10.691 -8.052 14.115 1.00 90.56 109 LEU A CA 1
ATOM 823 C C . LEU A 1 109 ? 12.158 -7.969 14.577 1.00 90.56 109 LEU A C 1
ATOM 825 O O . LEU A 1 109 ? 13.052 -7.949 13.728 1.00 90.56 109 LEU A O 1
ATOM 829 N N . PRO A 1 110 ? 12.437 -7.917 15.895 1.00 90.38 110 PRO A N 1
ATOM 830 C CA . PRO A 1 110 ? 13.800 -8.028 16.400 1.00 90.38 110 PRO A CA 1
ATOM 831 C C . PRO A 1 110 ? 14.331 -9.444 16.142 1.00 90.38 110 PRO A C 1
ATOM 833 O O . PRO A 1 110 ? 13.947 -10.390 16.820 1.00 90.38 110 PRO A O 1
ATOM 836 N N . ASN A 1 111 ? 15.214 -9.586 15.157 1.00 91.62 111 ASN A N 1
ATOM 837 C CA . ASN A 1 111 ? 15.909 -10.833 14.854 1.00 91.62 111 ASN A CA 1
ATOM 838 C C . ASN A 1 111 ? 17.384 -10.518 14.568 1.00 91.62 111 ASN A C 1
ATOM 840 O O . ASN A 1 111 ? 17.688 -9.608 13.793 1.00 91.62 111 ASN A O 1
ATOM 844 N N . ILE A 1 112 ? 18.292 -11.255 15.206 1.00 90.12 112 ILE A N 1
ATOM 845 C CA . ILE A 1 112 ? 19.736 -11.173 14.985 1.00 90.12 112 ILE A CA 1
ATOM 846 C C . ILE A 1 112 ? 20.204 -12.579 14.626 1.00 90.12 112 ILE A C 1
ATOM 848 O O . ILE A 1 112 ? 20.140 -13.488 15.449 1.00 90.12 112 ILE A O 1
ATOM 852 N N . GLN A 1 113 ? 20.686 -12.746 13.393 1.00 89.12 113 GLN A N 1
ATOM 853 C CA . GLN A 1 113 ? 21.237 -14.014 12.920 1.00 89.12 113 GLN A CA 1
ATOM 854 C C . GLN A 1 113 ? 22.372 -14.474 13.841 1.00 89.12 113 GLN A C 1
ATOM 856 O O . GLN A 1 113 ? 23.248 -13.675 14.171 1.00 89.12 113 GLN A O 1
ATOM 861 N N . ALA A 1 114 ? 22.391 -15.753 14.226 1.00 87.19 114 ALA A N 1
ATOM 862 C CA . ALA A 1 114 ? 23.306 -16.264 15.256 1.00 87.19 114 ALA A CA 1
ATOM 863 C C . ALA A 1 114 ? 24.798 -16.014 14.944 1.00 87.19 114 ALA A C 1
ATOM 865 O O . ALA A 1 114 ? 25.588 -15.786 15.854 1.00 87.19 114 ALA A O 1
ATOM 866 N N . VAL A 1 115 ? 25.168 -15.966 13.659 1.00 91.25 115 VAL A N 1
ATOM 867 C CA . VAL A 1 115 ? 26.520 -15.621 13.172 1.00 91.25 115 VAL A CA 1
ATOM 868 C C . VAL A 1 115 ? 26.966 -14.186 13.513 1.00 91.25 115 VAL A C 1
ATOM 870 O O . VAL A 1 115 ? 28.161 -13.903 13.527 1.00 91.25 115 VAL A O 1
ATOM 873 N N . LEU A 1 116 ? 26.022 -13.281 13.792 1.00 86.00 116 LEU A N 1
ATOM 874 C CA . LEU A 1 116 ? 26.268 -11.884 14.171 1.00 86.00 116 LEU A CA 1
ATOM 875 C C . LEU A 1 116 ? 26.322 -11.677 15.693 1.00 86.00 116 LEU A C 1
ATOM 877 O O . LEU A 1 116 ? 26.654 -10.581 16.146 1.00 86.00 116 LEU A O 1
ATOM 881 N N . LEU A 1 117 ? 25.982 -12.696 16.488 1.00 86.50 117 LEU A N 1
ATOM 882 C CA . LEU A 1 117 ? 26.134 -12.637 17.938 1.00 86.50 117 LEU A CA 1
ATOM 883 C C . LEU A 1 117 ? 27.622 -12.787 18.302 1.00 86.50 117 LEU A C 1
ATOM 885 O O . LEU A 1 117 ? 28.319 -13.610 17.702 1.00 86.50 117 LEU A O 1
ATOM 889 N N . PRO A 1 118 ? 28.135 -12.034 19.293 1.00 87.69 118 PRO A N 1
ATOM 890 C CA . PRO A 1 118 ? 29.496 -12.234 19.769 1.00 87.69 118 PRO A CA 1
ATOM 891 C C . PRO A 1 118 ? 29.634 -13.654 20.328 1.00 87.69 118 PRO A C 1
ATOM 893 O O . PRO A 1 118 ? 28.854 -14.073 21.187 1.00 87.69 118 PRO A O 1
ATOM 896 N N . LYS A 1 119 ? 30.637 -14.400 19.847 1.00 80.75 119 LYS A N 1
ATOM 897 C CA . LYS A 1 119 ? 30.962 -15.728 20.381 1.00 80.75 119 LYS A CA 1
ATOM 898 C C . LYS A 1 119 ? 31.272 -15.592 21.872 1.00 80.75 119 LYS A C 1
ATOM 900 O O . LYS A 1 119 ? 32.213 -14.891 22.237 1.00 80.75 119 LYS A O 1
ATOM 905 N N . LYS A 1 120 ? 30.492 -16.260 22.725 1.00 67.06 120 LYS A N 1
ATOM 906 C CA . LYS A 1 120 ? 30.755 -16.304 24.166 1.00 67.06 120 LYS A CA 1
ATOM 907 C C . LYS A 1 120 ? 32.056 -17.066 24.425 1.00 67.06 120 LYS A C 1
ATOM 909 O O . LYS A 1 120 ? 32.070 -18.289 24.381 1.00 67.06 120 LYS A O 1
ATOM 914 N N . THR A 1 121 ? 33.123 -16.348 24.751 1.00 55.31 121 THR A N 1
ATOM 915 C CA . THR A 1 121 ? 34.089 -16.842 25.738 1.00 55.31 121 THR A CA 1
ATOM 916 C C . THR A 1 121 ? 33.399 -16.804 27.098 1.00 55.31 121 THR A C 1
ATOM 918 O O . THR A 1 121 ? 32.821 -15.773 27.450 1.00 55.31 121 THR A O 1
ATOM 921 N N . GLU A 1 122 ? 33.398 -17.905 27.841 1.00 51.78 122 GLU A N 1
ATOM 922 C CA . GLU A 1 122 ? 32.646 -17.977 29.095 1.00 51.78 122 GLU A CA 1
ATOM 923 C C . GLU A 1 122 ? 33.279 -17.118 30.197 1.00 51.78 122 GLU A C 1
ATOM 925 O O . GLU A 1 122 ? 34.483 -17.164 30.436 1.00 51.78 122 GLU A O 1
ATOM 930 N N . SER A 1 123 ? 32.446 -16.345 30.894 1.00 38.91 123 SER A N 1
ATOM 931 C CA . SER A 1 123 ? 32.824 -15.614 32.104 1.00 38.91 123 SER A CA 1
ATOM 932 C C . SER A 1 123 ? 31.694 -15.687 33.134 1.00 38.91 123 SER A C 1
ATOM 934 O O . SER A 1 123 ? 30.807 -14.838 33.218 1.00 38.91 123 SER A O 1
ATOM 936 N N . HIS A 1 124 ? 31.714 -16.753 33.934 1.00 40.41 124 HIS A N 1
ATOM 937 C CA . HIS A 1 124 ? 30.888 -16.844 35.134 1.00 40.41 124 HIS A CA 1
ATOM 938 C C . HIS A 1 124 ? 31.343 -15.814 36.177 1.00 40.41 124 HIS A C 1
ATOM 940 O O . HIS A 1 124 ? 32.524 -15.770 36.487 1.00 40.41 124 HIS A O 1
ATOM 946 N N . HIS A 1 125 ? 30.402 -15.084 36.786 1.00 37.97 125 HIS A N 1
ATOM 947 C CA . HIS A 1 125 ? 30.321 -14.846 38.241 1.00 37.97 125 HIS A CA 1
ATOM 948 C C . HIS A 1 125 ? 28.946 -14.246 38.611 1.00 37.97 125 HIS A C 1
ATOM 950 O O . HIS A 1 125 ? 28.174 -13.857 37.733 1.00 37.97 125 HIS A O 1
ATOM 956 N N . LYS A 1 126 ? 28.567 -14.293 39.900 1.00 36.00 126 LYS A N 1
ATOM 957 C CA . LYS A 1 126 ? 27.151 -14.293 40.326 1.00 36.00 126 LYS A CA 1
ATOM 958 C C . LYS A 1 126 ? 26.894 -13.500 41.622 1.00 36.00 126 LYS A C 1
ATOM 960 O O . LYS A 1 126 ? 27.297 -13.944 42.691 1.00 36.00 126 LYS A O 1
ATOM 965 N N . ALA A 1 127 ? 26.072 -12.444 41.517 1.00 36.75 127 ALA A N 1
ATOM 966 C CA . ALA A 1 127 ? 25.457 -11.669 42.619 1.00 36.75 127 ALA A CA 1
ATOM 967 C C . ALA A 1 127 ? 26.453 -10.883 43.529 1.00 36.75 127 ALA A C 1
ATOM 969 O O . ALA A 1 127 ? 27.656 -11.021 43.363 1.00 36.75 127 ALA A O 1
ATOM 970 N N . LYS A 1 128 ? 26.060 -9.985 44.456 1.00 33.47 128 LYS A N 1
ATOM 971 C CA . LYS A 1 128 ? 24.749 -9.574 45.032 1.00 33.47 128 LYS A CA 1
ATOM 972 C C . LYS A 1 128 ? 24.720 -8.042 45.289 1.00 33.47 128 LYS A C 1
ATOM 974 O O . LYS A 1 128 ? 25.777 -7.454 45.451 1.00 33.47 128 LYS A O 1
ATOM 979 N N . GLY A 1 129 ? 23.533 -7.460 45.537 1.00 31.81 129 GLY A N 1
ATOM 980 C CA . GLY A 1 129 ? 23.380 -6.456 46.620 1.00 31.81 129 GLY A CA 1
ATOM 981 C C . GLY A 1 129 ? 23.012 -4.991 46.287 1.00 31.81 129 GLY A C 1
ATOM 982 O O . GLY A 1 129 ? 23.846 -4.226 45.838 1.00 31.81 129 GLY A O 1
ATOM 983 N N . LYS A 1 130 ? 21.759 -4.633 46.618 1.00 34.50 130 LYS A N 1
ATOM 984 C CA . LYS A 1 130 ? 21.158 -3.347 47.077 1.00 34.50 130 LYS A CA 1
ATOM 985 C C . LYS A 1 130 ? 21.837 -1.961 46.843 1.00 34.50 130 LYS A C 1
ATOM 987 O O . LYS A 1 130 ? 22.997 -1.728 47.140 1.00 34.50 130 LYS A O 1
ATOM 992 N N . LEU A 1 131 ? 20.967 -1.009 46.469 1.00 35.03 131 LEU A N 1
ATOM 993 C CA . LEU A 1 131 ? 21.052 0.474 46.502 1.00 35.03 131 LEU A CA 1
ATOM 994 C C . LEU A 1 131 ? 21.189 1.050 47.950 1.00 35.03 131 LEU A C 1
ATOM 996 O O . LEU A 1 131 ? 20.950 0.262 48.869 1.00 35.03 131 LEU A O 1
ATOM 1000 N N . PRO A 1 132 ? 21.473 2.369 48.205 1.00 45.47 132 PRO A N 1
ATOM 1001 C CA . PRO A 1 132 ? 21.147 3.529 47.345 1.00 45.47 132 PRO A CA 1
ATOM 1002 C C . PRO A 1 132 ? 22.108 4.752 47.261 1.00 45.47 132 PRO A C 1
ATOM 1004 O O . PRO A 1 132 ? 22.995 4.966 48.074 1.00 45.47 132 PRO A O 1
ATOM 1007 N N . ILE A 1 133 ? 21.807 5.591 46.256 1.00 40.34 133 ILE A N 1
ATOM 1008 C CA . ILE A 1 133 ? 21.899 7.070 46.151 1.00 40.34 133 ILE A CA 1
ATOM 1009 C C . ILE A 1 133 ? 22.726 7.835 47.211 1.00 40.34 133 ILE A C 1
ATOM 1011 O O . ILE A 1 133 ? 22.320 7.920 48.371 1.00 40.34 133 ILE A O 1
ATOM 1015 N N . LYS A 1 134 ? 23.717 8.618 46.747 1.00 30.58 134 LYS A N 1
ATOM 1016 C CA . LYS A 1 134 ? 23.969 9.996 47.229 1.00 30.58 134 LYS A CA 1
ATOM 1017 C C . LYS A 1 134 ? 24.732 10.851 46.206 1.00 30.58 134 LYS A C 1
ATOM 1019 O O . LYS A 1 134 ? 25.382 10.331 45.306 1.00 30.58 134 LYS A O 1
ATOM 1024 N N . THR A 1 135 ? 24.587 12.168 46.330 1.00 31.73 135 THR A N 1
ATOM 1025 C CA . THR A 1 135 ? 25.129 13.210 45.440 1.00 31.73 135 THR A CA 1
ATOM 1026 C C . THR A 1 135 ? 26.462 13.769 45.936 1.00 31.73 135 THR A C 1
ATOM 1028 O O . THR A 1 135 ? 26.566 14.082 47.119 1.00 31.73 135 THR A O 1
ATOM 1031 N N . ALA A 1 136 ? 27.406 14.034 45.029 1.00 30.05 136 ALA A N 1
ATOM 1032 C CA . ALA A 1 136 ? 28.455 15.049 45.197 1.00 30.05 136 ALA A CA 1
ATOM 1033 C C . ALA A 1 136 ? 29.064 15.424 43.832 1.00 30.05 136 ALA A C 1
ATOM 1035 O O . ALA A 1 136 ? 28.928 14.681 42.860 1.00 30.05 136 ALA A O 1
ATOM 1036 N N . ALA A 1 137 ? 29.743 16.569 43.772 1.00 29.86 137 ALA A N 1
ATOM 1037 C CA . ALA A 1 137 ? 30.520 17.034 42.624 1.00 29.86 137 ALA A CA 1
ATOM 1038 C C . ALA A 1 137 ? 31.893 17.563 43.096 1.00 29.86 137 ALA A C 1
ATOM 1040 O O . ALA A 1 137 ? 32.154 17.587 44.295 1.00 29.86 137 ALA A O 1
ATOM 1041 N N . ALA A 1 138 ? 32.679 18.074 42.139 1.00 29.62 138 ALA A N 1
ATOM 1042 C CA . ALA A 1 138 ? 33.880 18.915 42.279 1.00 29.62 138 ALA A CA 1
ATOM 1043 C C . ALA A 1 138 ? 35.286 18.260 42.286 1.00 29.62 138 ALA A C 1
ATOM 1045 O O . ALA A 1 138 ? 35.585 17.359 43.056 1.00 29.62 138 ALA A O 1
ATOM 1046 N N . ALA A 1 139 ? 36.136 18.877 41.447 1.00 30.73 139 ALA A N 1
ATOM 1047 C CA . ALA A 1 139 ? 37.564 19.203 41.605 1.00 30.73 139 ALA A CA 1
ATOM 1048 C C . ALA A 1 139 ? 38.663 18.116 41.739 1.00 30.73 139 ALA A C 1
ATOM 1050 O O . ALA A 1 139 ? 38.540 17.114 42.428 1.00 30.73 139 ALA A O 1
ATOM 1051 N N . ALA A 1 140 ? 39.807 18.419 41.105 1.00 32.31 140 ALA A N 1
ATOM 1052 C CA . ALA A 1 140 ? 41.134 17.829 41.342 1.00 32.31 140 ALA A CA 1
ATOM 1053 C C . ALA A 1 140 ? 41.991 18.782 42.214 1.00 32.31 140 ALA A C 1
ATOM 1055 O O . ALA A 1 140 ? 41.599 19.942 42.379 1.00 32.31 140 ALA A O 1
ATOM 1056 N N . PRO A 1 141 ? 43.131 18.332 42.781 1.00 42.16 141 PRO A N 1
ATOM 1057 C CA . PRO A 1 141 ? 44.459 18.473 42.126 1.00 42.16 141 PRO A CA 1
ATOM 1058 C C . PRO A 1 141 ? 45.217 17.113 42.002 1.00 42.16 141 PRO A C 1
ATOM 1060 O O . PRO A 1 141 ? 44.729 16.111 42.506 1.00 42.16 141 PRO A O 1
ATOM 1063 N N . LEU A 1 142 ? 46.274 16.912 41.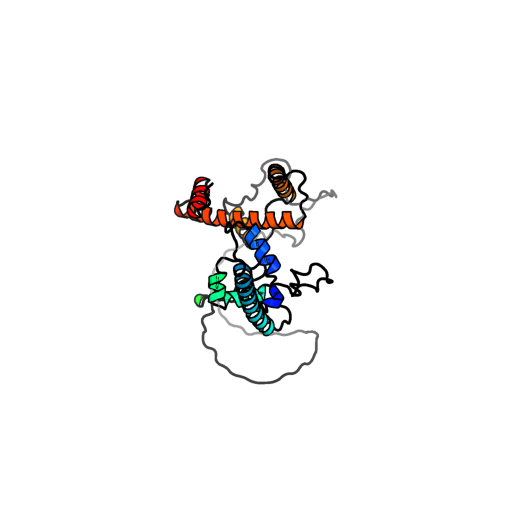185 1.00 30.38 142 LEU A N 1
ATOM 1064 C CA . LEU A 1 142 ? 47.684 17.387 41.275 1.00 30.38 142 LEU A CA 1
ATOM 1065 C C . LEU A 1 142 ? 48.368 16.984 42.616 1.00 30.38 142 LEU A C 1
ATOM 1067 O O . LEU A 1 142 ? 47.837 17.314 43.668 1.00 30.38 142 LEU A O 1
ATOM 1071 N N . VAL A 1 143 ? 49.534 16.306 42.688 1.00 31.83 143 VAL A N 1
ATOM 1072 C CA . VAL A 1 143 ? 50.573 15.979 41.668 1.00 31.83 143 VAL A CA 1
ATOM 1073 C C . VAL A 1 143 ? 50.582 14.466 41.278 1.00 31.83 143 VAL A C 1
ATOM 1075 O O . VAL A 1 143 ? 49.516 14.032 40.858 1.00 31.83 143 VAL A O 1
ATOM 1078 N N . THR A 1 144 ? 51.608 13.583 41.268 1.00 30.53 144 THR A N 1
ATOM 1079 C CA . THR A 1 144 ? 53.061 13.575 41.622 1.00 30.53 144 THR A CA 1
ATOM 1080 C C . THR A 1 144 ? 53.820 12.476 40.816 1.00 30.53 144 THR A C 1
ATOM 1082 O O . THR A 1 144 ? 53.204 11.661 40.135 1.00 30.53 144 THR A O 1
ATOM 1085 N N . LEU A 1 145 ? 55.160 12.438 40.888 1.00 31.88 145 LEU A N 1
ATOM 1086 C CA . LEU A 1 145 ? 56.115 11.421 40.363 1.00 31.88 145 LEU A CA 1
ATOM 1087 C C . LEU A 1 145 ? 57.125 11.067 41.508 1.00 31.88 145 LEU A C 1
ATOM 1089 O O . LEU A 1 145 ? 57.119 11.851 42.460 1.00 31.88 145 LEU A O 1
ATOM 1093 N N . PRO A 1 146 ? 57.993 10.002 41.497 1.00 41.97 146 PRO A N 1
ATOM 1094 C CA . PRO A 1 146 ? 58.825 9.585 40.345 1.00 41.97 146 PRO A CA 1
ATOM 1095 C C . PRO A 1 146 ? 59.367 8.116 40.213 1.00 41.97 146 PRO A C 1
ATOM 1097 O O . PRO A 1 146 ? 59.449 7.336 41.150 1.00 41.97 146 PRO A O 1
ATOM 1100 N N . ALA A 1 147 ? 59.899 7.837 39.010 1.00 30.84 147 ALA A N 1
ATOM 1101 C CA . ALA A 1 147 ? 61.125 7.073 38.665 1.00 30.84 147 ALA A CA 1
ATOM 1102 C C . ALA A 1 147 ? 61.429 5.627 39.160 1.00 30.84 147 ALA A C 1
ATOM 1104 O O . ALA A 1 147 ? 61.764 5.402 40.320 1.00 30.84 147 ALA A O 1
ATOM 1105 N N . ARG A 1 148 ? 61.619 4.717 38.179 1.00 32.84 148 ARG A N 1
ATOM 1106 C CA . ARG A 1 148 ? 62.825 3.873 37.878 1.00 32.84 148 ARG A CA 1
ATOM 1107 C C . ARG A 1 148 ? 62.571 3.182 36.516 1.00 32.84 148 ARG A C 1
ATOM 1109 O O . ARG A 1 148 ? 61.485 2.665 36.319 1.00 32.84 148 ARG A O 1
ATOM 1116 N N . ARG A 1 149 ? 63.381 3.300 35.449 1.00 29.81 149 ARG A N 1
ATOM 1117 C CA . ARG A 1 149 ? 64.830 3.073 35.193 1.00 29.81 149 ARG A CA 1
ATOM 1118 C C . ARG A 1 149 ? 65.178 1.606 34.847 1.00 29.81 149 ARG A C 1
ATOM 1120 O O . ARG A 1 149 ? 65.593 0.848 35.713 1.00 29.81 149 ARG A O 1
ATOM 1127 N N . CYS A 1 150 ? 65.165 1.290 33.548 1.00 29.30 150 CYS A N 1
ATOM 1128 C CA . CYS A 1 150 ? 65.970 0.252 32.876 1.00 29.30 150 CYS A CA 1
ATOM 1129 C C . CYS A 1 150 ? 66.350 0.850 31.491 1.00 29.30 150 CYS A C 1
ATOM 1131 O O . CYS A 1 150 ? 65.493 1.480 30.883 1.00 29.30 150 CYS A O 1
ATOM 1133 N N . SER A 1 151 ? 67.606 0.961 31.025 1.00 33.53 151 SER A N 1
ATOM 1134 C CA . SER A 1 151 ? 68.626 -0.071 30.733 1.00 33.53 151 SER A CA 1
ATOM 1135 C C . SER A 1 151 ? 68.168 -1.032 29.614 1.00 33.53 151 SER A C 1
ATOM 1137 O O . SER A 1 151 ? 67.108 -1.619 29.748 1.00 33.53 151 SER A O 1
ATOM 1139 N N . ARG A 1 152 ? 68.896 -1.232 28.497 1.00 34.88 152 ARG A N 1
ATOM 1140 C CA . ARG A 1 152 ? 70.259 -0.780 28.119 1.00 34.88 152 ARG A CA 1
ATOM 1141 C C . ARG A 1 152 ? 70.420 -0.597 26.591 1.00 34.88 152 ARG A C 1
ATOM 1143 O O . ARG A 1 152 ? 69.733 -1.224 25.802 1.00 34.88 152 ARG A O 1
ATOM 1150 N N . LYS A 1 153 ? 71.389 0.261 26.248 1.00 30.05 153 LYS A N 1
ATOM 1151 C CA . LYS A 1 153 ? 72.092 0.504 24.968 1.00 30.05 153 LYS A CA 1
ATOM 1152 C C . LYS A 1 153 ? 71.966 -0.548 23.843 1.00 30.05 153 LYS A C 1
ATOM 1154 O O . LYS A 1 153 ? 72.259 -1.714 24.073 1.00 30.05 153 LYS A O 1
ATOM 1159 N N . PHE A 1 154 ? 71.868 -0.051 22.605 1.00 29.62 154 PHE A N 1
ATOM 1160 C CA . PHE A 1 154 ? 72.773 -0.448 21.511 1.00 29.62 154 PHE A CA 1
ATOM 1161 C C . PHE A 1 154 ? 73.207 0.803 20.713 1.00 29.62 154 PHE A C 1
ATOM 1163 O O . PHE A 1 154 ? 72.497 1.808 20.711 1.00 29.62 154 PHE A O 1
ATOM 1170 N N . ALA A 1 155 ? 74.390 0.760 20.098 1.00 37.50 155 ALA A N 1
ATOM 1171 C CA . ALA A 1 155 ? 74.945 1.760 19.164 1.00 37.50 155 ALA A CA 1
ATOM 1172 C C . ALA A 1 155 ? 75.208 1.053 17.810 1.00 37.50 155 ALA A C 1
ATOM 1174 O O . ALA A 1 155 ? 75.063 -0.164 17.756 1.00 37.50 155 ALA A O 1
ATOM 1175 N N . SER A 1 156 ? 75.589 1.669 16.688 1.00 30.56 156 SER A N 1
ATOM 1176 C CA . SER A 1 156 ? 75.996 3.043 16.317 1.00 30.56 156 SER A CA 1
ATOM 1177 C C . SER A 1 156 ? 75.227 3.450 15.020 1.00 30.56 156 SER A C 1
ATOM 1179 O O . SER A 1 156 ? 74.189 2.854 14.757 1.00 30.56 156 SER A O 1
ATOM 1181 N N . TRP A 1 157 ? 75.539 4.445 14.173 1.00 27.12 157 TRP A N 1
ATOM 1182 C CA . TRP A 1 157 ? 76.673 5.373 13.988 1.00 27.12 157 TRP A CA 1
ATOM 1183 C C . TRP A 1 157 ? 76.153 6.698 13.364 1.00 27.12 157 TRP A C 1
ATOM 1185 O O . TRP A 1 157 ? 74.951 6.905 13.223 1.00 27.12 157 TRP A O 1
ATOM 1195 N N . PHE A 1 158 ? 77.053 7.622 13.027 1.00 30.69 158 PHE A N 1
ATOM 1196 C CA . PHE A 1 158 ? 76.773 9.010 12.643 1.00 30.69 158 PHE A CA 1
ATOM 1197 C C . PHE A 1 158 ? 76.135 9.159 11.250 1.00 30.69 158 PHE A C 1
ATOM 1199 O O . PHE A 1 158 ? 76.640 8.618 10.272 1.00 30.69 158 PHE A O 1
ATOM 1206 N N . ALA A 1 159 ? 75.168 10.074 11.144 1.00 35.62 159 ALA A N 1
ATOM 1207 C CA . ALA A 1 159 ? 74.983 10.943 9.979 1.00 35.62 159 ALA A CA 1
ATOM 1208 C C . ALA A 1 159 ? 74.423 12.294 10.467 1.00 35.62 159 ALA A C 1
ATOM 1210 O O . ALA A 1 159 ? 73.489 12.316 11.269 1.00 35.62 159 ALA A O 1
ATOM 1211 N N . MET A 1 160 ? 75.005 13.420 10.041 1.00 42.03 160 MET A N 1
ATOM 1212 C CA . MET A 1 160 ? 74.696 14.749 10.596 1.00 42.03 160 MET A CA 1
ATOM 1213 C C . MET A 1 160 ? 73.932 15.645 9.608 1.00 42.03 160 MET A C 1
ATOM 1215 O O . MET A 1 160 ? 74.180 15.606 8.411 1.00 42.03 160 MET A O 1
ATOM 1219 N N . ALA A 1 161 ? 73.050 16.486 10.161 1.00 37.75 161 ALA A N 1
ATOM 1220 C CA . ALA A 1 161 ? 72.469 17.713 9.600 1.00 37.75 161 ALA A CA 1
ATOM 1221 C C . ALA A 1 161 ? 71.936 17.716 8.145 1.00 37.75 161 ALA A C 1
ATOM 1223 O O . ALA A 1 161 ? 72.702 17.766 7.192 1.00 37.75 161 ALA A O 1
ATOM 1224 N N . ARG A 1 162 ? 70.619 17.969 7.989 1.00 43.38 162 ARG A N 1
ATOM 1225 C CA . ARG A 1 162 ? 70.108 19.308 7.572 1.00 43.38 162 ARG A CA 1
ATOM 1226 C C . ARG A 1 162 ? 68.574 19.433 7.654 1.00 43.38 162 ARG A C 1
ATOM 1228 O O . ARG A 1 162 ? 67.901 19.709 6.661 1.00 43.38 162 ARG A O 1
ATOM 1235 N N . THR A 1 163 ? 67.990 19.286 8.842 1.00 51.66 163 THR A N 1
ATOM 1236 C CA . THR A 1 163 ? 66.548 19.507 9.070 1.00 51.66 163 THR A CA 1
ATOM 1237 C C . THR A 1 163 ? 66.161 20.988 8.928 1.00 51.66 163 THR A C 1
ATOM 1239 O O . THR A 1 163 ? 66.026 21.714 9.910 1.00 51.66 163 THR A O 1
ATOM 1242 N N . LYS A 1 164 ? 65.917 21.449 7.690 1.00 52.88 164 LYS A N 1
ATOM 1243 C CA . LYS A 1 164 ? 65.269 22.746 7.403 1.00 52.88 164 LYS A CA 1
ATOM 1244 C C . LYS A 1 164 ? 63.795 22.727 7.845 1.00 52.88 164 LYS A C 1
ATOM 1246 O O . LYS A 1 164 ? 62.886 22.709 7.016 1.00 52.88 164 LYS A O 1
ATOM 1251 N N . GLN A 1 165 ? 63.546 22.752 9.153 1.00 57.06 165 GLN A N 1
ATOM 1252 C CA . GLN A 1 165 ? 62.217 23.039 9.687 1.00 57.06 165 GLN A CA 1
ATOM 1253 C C . GLN A 1 165 ? 61.870 24.504 9.395 1.00 57.06 165 GLN A C 1
ATOM 1255 O O . GLN A 1 165 ? 62.316 25.420 10.081 1.00 57.06 165 GLN A O 1
ATOM 1260 N N . THR A 1 166 ? 61.069 24.748 8.359 1.00 55.59 166 THR A N 1
ATOM 1261 C CA . THR A 1 166 ? 60.502 26.080 8.120 1.00 55.59 166 THR A CA 1
ATOM 1262 C C . THR A 1 166 ? 59.496 26.400 9.225 1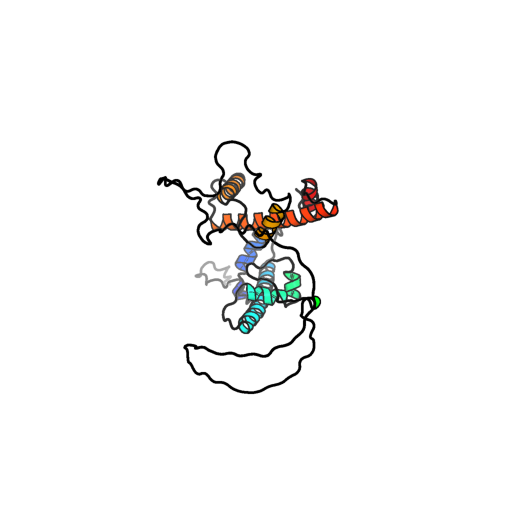.00 55.59 166 THR A C 1
ATOM 1264 O O . THR A 1 166 ? 58.492 25.694 9.350 1.00 55.59 166 THR A O 1
ATOM 1267 N N . ALA A 1 167 ? 59.744 27.459 10.000 1.00 52.69 167 ALA A N 1
ATOM 1268 C CA . ALA A 1 167 ? 58.924 27.873 11.138 1.00 52.69 167 ALA A CA 1
ATOM 1269 C C . ALA A 1 167 ? 57.510 28.322 10.712 1.00 52.69 167 ALA A C 1
ATOM 1271 O O . ALA A 1 167 ? 57.216 29.506 10.527 1.00 52.69 167 ALA A O 1
ATOM 1272 N N . ARG A 1 168 ? 56.609 27.353 10.531 1.00 59.66 168 ARG A N 1
ATOM 1273 C CA . ARG A 1 168 ? 55.224 27.589 10.126 1.00 59.66 168 ARG A CA 1
ATOM 1274 C C . ARG A 1 168 ? 54.375 27.895 11.358 1.00 59.66 168 ARG A C 1
ATOM 1276 O O . ARG A 1 168 ? 54.035 26.987 12.110 1.00 59.66 168 ARG A O 1
ATOM 1283 N N . LYS A 1 169 ? 54.022 29.172 11.541 1.00 60.66 169 LYS A N 1
ATOM 1284 C CA . LYS A 1 169 ? 53.141 29.634 12.629 1.00 60.66 169 LYS A CA 1
ATOM 1285 C C . LYS A 1 169 ? 51.859 28.787 12.691 1.00 60.66 169 LYS A C 1
ATOM 1287 O O . LYS A 1 169 ? 51.260 28.481 11.661 1.00 60.66 169 LYS A O 1
ATOM 1292 N N . SER A 1 170 ? 51.463 28.412 13.905 1.00 58.91 170 SER A N 1
ATOM 1293 C CA . SER A 1 170 ? 50.445 27.390 14.195 1.00 58.91 170 SER A CA 1
ATOM 1294 C C . SER A 1 170 ? 48.991 27.838 13.990 1.00 58.91 170 SER A C 1
ATOM 1296 O O . SER A 1 170 ? 48.077 27.031 14.140 1.00 58.91 170 SER A O 1
ATOM 1298 N N . THR A 1 171 ? 48.749 29.096 13.610 1.00 62.28 171 THR A N 1
ATOM 1299 C CA . THR A 1 171 ? 47.408 29.666 13.421 1.00 62.28 171 THR A CA 1
ATOM 1300 C C . THR A 1 171 ? 47.293 30.463 12.118 1.00 62.28 171 THR A C 1
ATOM 1302 O O . THR A 1 171 ? 48.223 31.141 11.692 1.00 62.28 171 THR A O 1
ATOM 1305 N N . GLY A 1 172 ? 46.110 30.406 11.493 1.00 56.81 172 GLY A N 1
ATOM 1306 C CA . GLY A 1 172 ? 45.711 31.302 10.401 1.00 56.81 172 GLY A CA 1
ATOM 1307 C C . GLY A 1 172 ? 46.274 30.965 9.014 1.00 56.81 172 GLY A C 1
ATOM 1308 O O . GLY A 1 172 ? 47.370 31.366 8.643 1.00 56.81 172 GLY A O 1
ATOM 1309 N N . GLY A 1 173 ? 45.459 30.335 8.162 1.00 65.88 173 GLY A N 1
ATOM 1310 C CA . GLY A 1 173 ? 45.774 30.093 6.746 1.00 65.88 173 GLY A CA 1
ATOM 1311 C C . GLY A 1 173 ? 45.692 31.333 5.839 1.00 65.88 173 GLY A C 1
ATOM 1312 O O . GLY A 1 173 ? 45.091 31.243 4.770 1.00 65.88 173 GLY A O 1
ATOM 1313 N N . LYS A 1 174 ? 46.255 32.476 6.254 1.00 61.53 174 LYS A N 1
ATOM 1314 C CA . LYS A 1 174 ? 46.365 33.714 5.460 1.00 61.53 174 LYS A CA 1
ATOM 1315 C C . LYS A 1 174 ? 47.838 33.998 5.145 1.00 61.53 174 LYS A C 1
ATOM 1317 O O . LYS A 1 174 ? 48.678 33.931 6.035 1.00 61.53 174 LYS A O 1
ATOM 1322 N N . ALA A 1 175 ? 48.144 34.337 3.894 1.00 61.25 175 ALA A N 1
ATOM 1323 C CA . ALA A 1 175 ? 49.465 34.848 3.525 1.00 61.25 175 ALA A CA 1
ATOM 1324 C C . ALA A 1 175 ? 49.663 36.279 4.074 1.00 61.25 175 ALA A C 1
ATOM 1326 O O . ALA A 1 175 ? 48.678 37.022 4.165 1.00 61.25 175 ALA A O 1
ATOM 1327 N N . PRO A 1 176 ? 50.896 36.690 4.429 1.00 59.78 176 PRO A N 1
ATOM 1328 C CA . PRO A 1 176 ? 51.171 38.064 4.839 1.00 59.78 176 PRO A CA 1
ATOM 1329 C C . PRO A 1 176 ? 50.930 39.016 3.663 1.00 59.78 176 PRO A C 1
ATOM 1331 O O . PRO A 1 176 ? 51.457 38.814 2.571 1.00 59.78 176 PRO A O 1
ATOM 1334 N N . ARG A 1 177 ? 50.125 40.058 3.885 1.00 59.31 177 ARG A N 1
ATOM 1335 C CA . ARG A 1 177 ? 49.757 41.047 2.867 1.00 59.31 177 ARG A CA 1
ATOM 1336 C C . ARG A 1 177 ? 50.036 42.446 3.410 1.00 59.31 177 ARG A C 1
ATOM 1338 O O . ARG A 1 177 ? 49.435 42.829 4.410 1.00 59.31 177 ARG A O 1
ATOM 1345 N N . LYS A 1 178 ? 50.922 43.207 2.757 1.00 57.03 178 LYS A N 1
ATOM 1346 C CA . LYS A 1 178 ? 50.954 44.670 2.925 1.00 57.03 178 LYS A CA 1
ATOM 1347 C C . LYS A 1 178 ? 49.672 45.247 2.304 1.00 57.03 178 LYS A C 1
ATOM 1349 O O . LYS A 1 178 ? 49.263 44.796 1.238 1.00 57.03 178 LYS A O 1
ATOM 1354 N N . GLN A 1 179 ? 49.087 46.236 2.982 1.00 63.47 179 GLN A N 1
ATOM 1355 C CA . GLN A 1 179 ? 47.795 46.888 2.701 1.00 63.47 179 GLN A CA 1
ATOM 1356 C C . GLN A 1 179 ? 46.517 46.047 2.923 1.00 63.47 179 GLN A C 1
ATOM 1358 O O . GLN A 1 179 ? 46.431 44.846 2.653 1.00 63.47 179 GLN A O 1
ATOM 1363 N N . LEU A 1 180 ? 45.492 46.742 3.430 1.00 60.09 180 LEU A N 1
ATOM 1364 C CA . LEU A 1 180 ? 44.174 46.222 3.790 1.00 60.09 180 LEU A CA 1
ATOM 1365 C C . LEU A 1 180 ? 43.235 46.224 2.575 1.00 60.09 180 LEU A C 1
ATOM 1367 O O . LEU A 1 180 ? 42.588 47.221 2.282 1.00 60.09 180 LEU A O 1
ATOM 1371 N N . ALA A 1 181 ? 43.115 45.083 1.895 1.00 59.25 181 ALA A N 1
ATOM 1372 C CA . ALA A 1 181 ? 42.092 44.870 0.869 1.00 59.25 181 ALA A CA 1
ATOM 1373 C C . ALA A 1 181 ? 41.181 43.695 1.259 1.00 59.25 181 ALA A C 1
ATOM 1375 O O . ALA A 1 181 ? 41.560 42.524 1.146 1.00 59.25 181 ALA A O 1
ATOM 1376 N N . THR A 1 182 ? 39.966 44.015 1.707 1.00 61.97 182 THR A N 1
ATOM 1377 C CA . THR A 1 182 ? 38.959 43.120 2.310 1.00 61.97 182 THR A CA 1
ATOM 1378 C C . THR A 1 182 ? 38.201 42.232 1.309 1.00 61.97 182 THR A C 1
ATOM 1380 O O . THR A 1 182 ? 37.020 41.944 1.481 1.00 61.97 182 THR A O 1
ATOM 1383 N N . LYS A 1 183 ? 38.882 41.693 0.286 1.00 63.22 183 LYS A N 1
ATOM 1384 C CA . LYS A 1 183 ? 38.336 40.573 -0.507 1.00 63.22 183 LYS A CA 1
ATOM 1385 C C . LYS A 1 183 ? 38.635 39.241 0.187 1.00 63.22 183 LYS A C 1
ATOM 1387 O O . LYS A 1 183 ? 39.788 38.915 0.476 1.00 63.22 183 LYS A O 1
ATOM 1392 N N . ALA A 1 184 ? 37.585 38.469 0.463 1.00 60.25 184 ALA A N 1
ATOM 1393 C CA . ALA A 1 184 ? 37.659 37.212 1.201 1.00 60.25 184 ALA A CA 1
ATOM 1394 C C . ALA A 1 184 ? 38.325 36.096 0.373 1.00 60.25 184 ALA A C 1
ATOM 1396 O O . ALA A 1 184 ? 37.655 35.336 -0.323 1.00 60.25 184 ALA A O 1
ATOM 1397 N N . ALA A 1 185 ? 39.650 35.975 0.486 1.00 57.69 185 ALA A N 1
ATOM 1398 C CA . ALA A 1 185 ? 40.456 34.933 -0.154 1.00 57.69 185 ALA A CA 1
ATOM 1399 C C . ALA A 1 185 ? 40.189 33.527 0.435 1.00 57.69 185 ALA A C 1
ATOM 1401 O O . ALA A 1 185 ? 41.013 32.953 1.151 1.00 57.69 185 ALA A O 1
ATOM 1402 N N . ARG A 1 186 ? 39.013 32.961 0.137 1.00 63.25 186 ARG A N 1
ATOM 1403 C CA . ARG A 1 186 ? 38.750 31.517 0.244 1.00 63.25 186 ARG A CA 1
ATOM 1404 C C . ARG A 1 186 ? 39.541 30.783 -0.854 1.00 63.25 186 ARG A C 1
ATOM 1406 O O . ARG A 1 186 ? 39.933 31.388 -1.846 1.00 63.25 186 ARG A O 1
ATOM 1413 N N . LYS A 1 187 ? 39.822 29.486 -0.666 1.00 61.16 187 LYS A N 1
ATOM 1414 C CA . LYS A 1 187 ? 40.725 28.695 -1.532 1.00 61.16 187 LYS A CA 1
ATOM 1415 C C . LYS A 1 187 ? 40.124 28.348 -2.910 1.00 61.16 187 LYS A C 1
ATOM 1417 O O . LYS A 1 187 ? 39.840 27.187 -3.190 1.00 61.16 187 LYS A O 1
ATOM 1422 N N . SER A 1 188 ? 40.016 29.343 -3.779 1.00 59.06 188 SER A N 1
ATOM 1423 C CA . SER A 1 188 ? 39.865 29.211 -5.234 1.00 59.06 188 SER A CA 1
ATOM 1424 C C . SER A 1 188 ? 40.954 30.052 -5.908 1.00 59.06 188 SER A C 1
ATOM 1426 O O . SER A 1 188 ? 41.297 31.120 -5.404 1.00 59.06 188 SER A O 1
ATOM 1428 N N . ALA A 1 189 ? 41.556 29.541 -6.983 1.00 62.06 189 ALA A N 1
ATOM 1429 C CA . ALA A 1 189 ? 42.744 30.140 -7.599 1.00 62.06 189 ALA A CA 1
ATOM 1430 C C . ALA A 1 189 ? 42.447 31.479 -8.319 1.00 62.06 189 ALA A C 1
ATOM 1432 O O . ALA A 1 189 ? 41.286 31.740 -8.646 1.00 62.06 189 ALA A O 1
ATOM 1433 N N . PRO A 1 190 ? 43.472 32.317 -8.586 1.00 54.41 190 PRO A N 1
ATOM 1434 C CA . PRO A 1 190 ? 43.345 33.480 -9.465 1.00 54.41 190 PRO A CA 1
ATOM 1435 C C . PRO A 1 190 ? 42.902 33.095 -10.883 1.00 54.41 190 PRO A C 1
ATOM 1437 O O . PRO A 1 190 ? 43.118 31.971 -11.334 1.00 54.41 190 PRO A O 1
ATOM 1440 N N . ALA A 1 191 ? 42.299 34.044 -11.597 1.00 61.94 191 ALA A N 1
ATOM 1441 C CA . ALA A 1 191 ? 41.721 33.823 -12.918 1.00 61.94 191 ALA A CA 1
ATOM 1442 C C . ALA A 1 191 ? 42.747 33.952 -14.065 1.00 61.94 191 ALA A C 1
ATOM 1444 O O . ALA A 1 191 ? 42.615 34.833 -14.906 1.00 61.94 191 ALA A O 1
ATOM 1445 N N . THR A 1 192 ? 43.734 33.053 -14.121 1.00 56.09 192 THR A N 1
ATOM 1446 C CA . THR A 1 192 ? 44.557 32.786 -15.321 1.00 56.09 192 THR A CA 1
ATOM 1447 C C . THR A 1 192 ? 45.188 31.392 -15.233 1.00 56.09 192 THR A C 1
ATOM 1449 O O . THR A 1 192 ? 45.928 31.109 -14.299 1.00 56.09 192 THR A O 1
ATOM 1452 N N . GLY A 1 193 ? 44.929 30.533 -16.229 1.00 57.56 193 GLY A N 1
ATOM 1453 C CA . GLY A 1 193 ? 45.639 29.261 -16.439 1.00 57.56 193 GLY A CA 1
ATOM 1454 C C . GLY A 1 193 ? 45.318 28.108 -15.468 1.00 57.56 193 GLY A C 1
ATOM 1455 O O . GLY A 1 193 ? 45.671 28.131 -14.296 1.00 57.56 193 GLY A O 1
ATOM 1456 N N . GLY A 1 194 ? 44.735 27.021 -15.989 1.00 64.25 194 GLY A N 1
ATOM 1457 C CA . GLY A 1 194 ? 44.788 25.697 -15.349 1.00 64.25 194 GLY A CA 1
ATOM 1458 C C . GLY A 1 194 ? 43.992 25.522 -14.047 1.00 64.25 194 GLY A C 1
ATOM 1459 O O . GLY A 1 194 ? 44.565 25.354 -12.969 1.00 64.25 194 GLY A O 1
ATOM 1460 N N . VAL A 1 195 ? 42.660 25.433 -14.137 1.00 64.31 195 VAL A N 1
ATOM 1461 C CA . VAL A 1 195 ? 41.823 25.014 -12.996 1.00 64.31 195 VAL A CA 1
ATOM 1462 C C . VAL A 1 195 ? 42.251 23.619 -12.521 1.00 64.31 195 VAL A C 1
ATOM 1464 O O . VAL A 1 195 ? 42.128 22.635 -13.253 1.00 64.31 195 VAL A O 1
ATOM 1467 N N . LYS A 1 196 ? 42.721 23.516 -11.268 1.00 69.38 196 LYS A N 1
ATOM 1468 C CA . LYS A 1 196 ? 43.042 22.235 -10.615 1.00 69.38 196 LYS A CA 1
ATOM 1469 C C . LYS A 1 196 ? 41.851 21.281 -10.758 1.00 69.38 196 LYS A C 1
ATOM 1471 O O . LYS A 1 196 ? 40.782 21.587 -10.233 1.00 69.38 196 LYS A O 1
ATOM 1476 N N . LYS A 1 197 ? 42.056 20.143 -11.444 1.00 76.12 197 LYS A N 1
ATOM 1477 C CA . LYS A 1 197 ? 40.994 19.194 -11.843 1.00 76.12 197 LYS A CA 1
ATOM 1478 C C . LYS A 1 197 ? 39.969 18.995 -10.708 1.00 76.12 197 LYS A C 1
ATOM 1480 O O . LYS A 1 197 ? 40.361 18.510 -9.641 1.00 76.12 197 LYS A O 1
ATOM 1485 N N . PRO A 1 198 ? 38.689 19.373 -10.900 1.00 83.06 198 PRO A N 1
ATOM 1486 C CA . PRO A 1 198 ? 37.682 19.261 -9.853 1.00 83.06 198 PRO A CA 1
ATOM 1487 C C . PRO A 1 198 ? 37.444 17.791 -9.501 1.00 83.06 198 PRO A C 1
ATOM 1489 O O . PRO A 1 198 ? 37.479 16.914 -10.366 1.00 83.06 198 PRO A O 1
ATOM 1492 N N . HIS A 1 199 ? 37.198 17.510 -8.220 1.00 87.94 199 HIS A N 1
ATOM 1493 C CA . HIS A 1 199 ? 36.965 16.147 -7.754 1.00 87.94 199 HIS A CA 1
ATOM 1494 C C . HIS A 1 199 ? 35.650 15.594 -8.332 1.00 87.94 199 HIS A C 1
ATOM 1496 O O . HIS A 1 199 ? 34.558 15.966 -7.897 1.00 87.94 199 HIS A O 1
ATOM 1502 N N . ARG A 1 200 ? 35.762 14.655 -9.277 1.00 90.38 200 ARG A N 1
ATOM 1503 C CA . ARG A 1 200 ? 34.642 13.902 -9.852 1.00 90.38 200 ARG A CA 1
ATOM 1504 C C . ARG A 1 200 ? 34.632 12.485 -9.278 1.00 90.38 200 ARG A C 1
ATOM 1506 O O . ARG A 1 200 ? 35.638 11.785 -9.339 1.00 90.38 200 ARG A O 1
ATOM 1513 N N . TYR A 1 201 ? 33.493 12.055 -8.737 1.00 93.19 201 TYR A N 1
ATOM 1514 C CA . TYR A 1 201 ? 33.297 10.663 -8.321 1.00 93.19 201 TYR A CA 1
ATOM 1515 C C . TYR A 1 201 ? 33.369 9.708 -9.523 1.00 93.19 201 TYR A C 1
ATOM 1517 O O . TYR A 1 201 ? 33.003 10.080 -10.640 1.00 93.19 201 TYR A O 1
ATOM 1525 N N . ARG A 1 202 ? 33.788 8.456 -9.288 1.00 93.94 202 ARG A N 1
ATOM 1526 C CA . ARG A 1 202 ? 33.683 7.391 -10.297 1.00 93.94 202 ARG A CA 1
ATOM 1527 C C . ARG A 1 202 ? 32.203 7.146 -10.658 1.00 93.94 202 ARG A C 1
ATOM 1529 O O . ARG A 1 202 ? 31.345 7.295 -9.779 1.00 93.94 202 ARG A O 1
ATOM 1536 N N . PRO A 1 203 ? 31.884 6.738 -11.903 1.00 93.31 203 PRO A N 1
ATOM 1537 C CA . PRO A 1 203 ? 30.548 6.263 -12.267 1.00 93.31 203 PRO A CA 1
ATOM 1538 C C . PRO A 1 203 ? 30.008 5.227 -11.265 1.00 93.31 203 PRO A C 1
ATOM 1540 O O . PRO A 1 203 ? 30.776 4.521 -10.611 1.00 93.31 203 PRO A O 1
ATOM 1543 N N . GLY A 1 204 ? 28.689 5.197 -11.068 1.00 93.12 204 GLY A N 1
ATOM 1544 C CA . GLY A 1 204 ? 28.028 4.346 -10.069 1.00 93.12 204 GLY A CA 1
ATOM 1545 C C . GLY A 1 204 ? 28.193 4.785 -8.602 1.00 93.12 204 GLY A C 1
ATOM 1546 O O . GLY A 1 204 ? 27.291 4.555 -7.804 1.00 93.12 204 GLY A O 1
ATOM 1547 N N . THR A 1 205 ? 29.267 5.493 -8.222 1.00 95.62 205 THR A N 1
ATOM 1548 C CA . THR A 1 205 ? 29.504 5.900 -6.813 1.00 95.62 205 THR A CA 1
ATOM 1549 C C . THR A 1 205 ? 28.445 6.879 -6.282 1.00 95.62 205 THR A C 1
ATOM 1551 O O . THR A 1 205 ? 28.155 6.890 -5.086 1.00 95.62 205 THR A O 1
ATOM 1554 N N . VAL A 1 206 ? 27.869 7.703 -7.163 1.00 95.62 206 VAL A N 1
ATOM 1555 C CA . VAL A 1 206 ? 26.765 8.618 -6.824 1.00 95.62 206 VAL A CA 1
ATOM 1556 C C . VAL A 1 206 ? 25.436 7.856 -6.780 1.00 95.62 206 VAL A C 1
ATOM 1558 O O . VAL A 1 206 ? 24.776 7.884 -5.748 1.00 95.62 206 VAL A O 1
ATOM 1561 N N . ALA A 1 207 ? 25.127 7.053 -7.804 1.00 93.31 207 ALA A N 1
ATOM 1562 C CA . ALA A 1 207 ? 23.914 6.230 -7.851 1.00 93.31 207 ALA A CA 1
ATOM 1563 C C . ALA A 1 207 ? 23.782 5.281 -6.641 1.00 93.31 207 ALA A C 1
ATOM 1565 O O . ALA A 1 207 ? 22.735 5.226 -6.006 1.00 93.31 207 ALA A O 1
ATOM 1566 N N . LEU A 1 208 ? 24.861 4.602 -6.228 1.00 94.62 208 LEU A N 1
ATOM 1567 C CA . LEU A 1 208 ? 24.863 3.750 -5.027 1.00 94.62 208 LEU A CA 1
ATOM 1568 C C . LEU A 1 208 ? 24.639 4.536 -3.721 1.00 94.62 208 LEU A C 1
ATOM 1570 O O . LEU A 1 208 ? 24.199 3.960 -2.727 1.00 94.62 208 LEU A O 1
ATOM 1574 N N . ARG A 1 209 ? 24.941 5.840 -3.694 1.00 96.44 209 ARG A N 1
ATOM 1575 C CA . ARG A 1 209 ? 24.644 6.730 -2.560 1.00 96.44 209 ARG A CA 1
ATOM 1576 C C . ARG A 1 209 ? 23.187 7.188 -2.582 1.00 96.44 209 ARG A C 1
ATOM 1578 O O . ARG A 1 209 ? 22.573 7.267 -1.524 1.00 96.44 209 ARG A O 1
ATOM 1585 N N . GLU A 1 210 ? 22.651 7.465 -3.764 1.00 95.19 210 GLU A N 1
ATOM 1586 C CA . GLU A 1 210 ? 21.255 7.856 -3.981 1.00 95.19 210 GLU A CA 1
ATOM 1587 C C . GLU A 1 210 ? 20.302 6.699 -3.667 1.00 95.19 210 GLU A C 1
ATOM 1589 O O . GLU A 1 210 ? 19.401 6.879 -2.856 1.00 95.19 210 GLU A O 1
ATOM 1594 N N . ILE A 1 211 ? 20.576 5.487 -4.162 1.00 94.00 211 ILE A N 1
ATOM 1595 C CA . ILE A 1 211 ? 19.839 4.260 -3.807 1.00 94.00 211 ILE A CA 1
ATOM 1596 C C . ILE A 1 211 ? 19.790 4.085 -2.279 1.00 94.00 211 ILE A C 1
ATOM 1598 O O . ILE A 1 211 ? 18.712 3.975 -1.703 1.00 94.00 211 ILE A O 1
ATOM 1602 N N . ARG A 1 212 ? 20.939 4.172 -1.592 1.00 95.44 212 ARG A N 1
ATOM 1603 C CA . ARG A 1 212 ? 21.014 4.066 -0.120 1.00 95.44 212 ARG A CA 1
ATOM 1604 C C . ARG A 1 212 ? 20.344 5.224 0.631 1.00 95.44 212 ARG A C 1
ATOM 1606 O O . ARG A 1 212 ? 20.011 5.054 1.802 1.00 95.44 212 ARG A O 1
ATOM 1613 N N . ARG A 1 213 ? 20.166 6.395 0.005 1.00 95.12 213 ARG A N 1
ATOM 1614 C CA . ARG A 1 213 ? 19.354 7.490 0.558 1.00 95.12 213 ARG A CA 1
ATOM 1615 C C . ARG A 1 213 ? 17.874 7.142 0.432 1.00 95.12 213 ARG A C 1
ATOM 1617 O O . ARG A 1 213 ? 17.187 7.132 1.445 1.00 95.12 213 ARG A O 1
ATOM 1624 N N . TYR A 1 214 ? 17.407 6.851 -0.780 1.00 94.81 214 TYR A N 1
ATOM 1625 C CA . TYR A 1 214 ? 15.988 6.639 -1.072 1.00 94.81 214 TYR A CA 1
ATOM 1626 C C . TYR A 1 214 ? 15.433 5.336 -0.478 1.00 94.81 214 TYR A C 1
ATOM 1628 O O . TYR A 1 214 ? 14.254 5.269 -0.174 1.00 94.81 214 TYR A O 1
ATOM 1636 N N . GLN A 1 215 ? 16.279 4.338 -0.203 1.00 92.94 215 GLN A N 1
ATOM 1637 C CA . GLN A 1 215 ? 15.917 3.162 0.606 1.00 92.94 215 GLN A CA 1
ATOM 1638 C C . GLN A 1 215 ? 15.834 3.450 2.120 1.00 92.94 215 GLN A C 1
ATOM 1640 O O . GLN A 1 215 ? 15.434 2.578 2.889 1.00 92.94 215 GLN A O 1
ATOM 1645 N N . LYS A 1 216 ? 16.246 4.644 2.574 1.00 94.38 216 LYS A N 1
ATOM 1646 C CA . LYS A 1 216 ? 16.214 5.064 3.987 1.00 94.38 216 LYS A CA 1
ATOM 1647 C C . LYS A 1 216 ? 15.194 6.175 4.261 1.00 94.38 216 LYS A C 1
ATOM 1649 O O . LYS A 1 216 ? 14.696 6.260 5.383 1.00 94.38 216 LYS A O 1
ATOM 1654 N N . SER A 1 217 ? 14.900 7.037 3.287 1.00 91.94 217 SER A N 1
ATOM 1655 C CA . SER A 1 217 ? 13.783 7.984 3.354 1.00 91.94 217 SER A CA 1
ATOM 1656 C C . SER A 1 217 ? 12.491 7.367 2.806 1.00 91.94 217 SER A C 1
ATOM 1658 O O . SER A 1 217 ? 12.509 6.403 2.054 1.00 91.94 217 SER A O 1
ATOM 1660 N N . THR A 1 218 ? 11.352 7.938 3.194 1.00 89.69 218 THR A N 1
ATOM 1661 C CA . THR A 1 218 ? 10.031 7.658 2.603 1.00 89.69 218 THR A CA 1
ATOM 1662 C C . THR A 1 218 ? 9.447 8.961 2.050 1.00 89.69 218 THR A C 1
ATOM 1664 O O . THR A 1 218 ? 8.302 9.318 2.320 1.00 89.69 218 THR A O 1
ATOM 1667 N N . GLU A 1 219 ? 10.297 9.747 1.385 1.00 92.06 219 GLU A N 1
ATOM 1668 C CA . GLU A 1 219 ? 9.931 11.011 0.743 1.00 92.06 219 GLU A CA 1
ATOM 1669 C C . GLU A 1 219 ? 9.399 10.724 -0.667 1.00 92.06 219 GLU A C 1
ATOM 1671 O O . GLU A 1 219 ? 10.020 9.961 -1.403 1.00 92.06 219 GLU A O 1
ATOM 1676 N N . LEU A 1 220 ? 8.261 11.321 -1.042 1.00 93.19 220 LEU A N 1
ATOM 1677 C CA . LEU A 1 220 ? 7.721 11.183 -2.398 1.00 93.19 220 LEU A CA 1
ATOM 1678 C C . LEU A 1 220 ? 8.684 11.816 -3.409 1.00 93.19 220 LEU A C 1
ATOM 1680 O O . LEU A 1 220 ? 9.094 12.974 -3.262 1.00 93.19 220 LEU A O 1
ATOM 1684 N N . LEU A 1 221 ? 9.050 11.041 -4.424 1.00 93.69 221 LEU A N 1
ATOM 1685 C CA . LEU A 1 221 ? 10.070 11.370 -5.414 1.00 93.69 221 LEU A CA 1
ATOM 1686 C C . LEU A 1 221 ? 9.492 12.192 -6.572 1.00 93.69 221 LEU A C 1
ATOM 1688 O O . LEU A 1 221 ? 10.205 13.008 -7.168 1.00 93.69 221 LEU A O 1
ATOM 1692 N N . ILE A 1 222 ? 8.204 12.019 -6.889 1.00 94.69 222 ILE A N 1
ATOM 1693 C CA . ILE A 1 222 ? 7.534 12.790 -7.938 1.00 94.69 222 ILE A CA 1
ATOM 1694 C C . ILE A 1 222 ? 7.107 14.154 -7.377 1.00 94.69 222 ILE A C 1
ATOM 1696 O O . ILE A 1 222 ? 6.581 14.296 -6.270 1.00 94.69 222 ILE A O 1
ATOM 1700 N N . ARG A 1 223 ? 7.306 15.220 -8.160 1.00 95.88 223 ARG A N 1
ATOM 1701 C CA . ARG A 1 223 ? 6.845 16.558 -7.768 1.00 95.88 223 ARG A CA 1
ATOM 1702 C C . ARG A 1 223 ? 5.313 16.601 -7.777 1.00 95.88 223 ARG A C 1
ATOM 1704 O O . ARG A 1 223 ? 4.688 16.440 -8.825 1.00 95.88 223 ARG A O 1
ATOM 1711 N N . LYS A 1 224 ? 4.725 16.919 -6.620 1.00 91.50 224 LYS A N 1
ATOM 1712 C CA . LYS A 1 224 ? 3.271 16.952 -6.381 1.00 91.50 224 LYS A CA 1
ATOM 1713 C C . LYS A 1 224 ? 2.467 17.764 -7.407 1.00 91.50 224 LYS A C 1
ATOM 1715 O O . LYS A 1 224 ? 1.387 17.341 -7.794 1.00 91.50 224 LYS A O 1
ATOM 1720 N N . LEU A 1 225 ? 2.968 18.921 -7.859 1.00 94.62 225 LEU A N 1
ATOM 1721 C CA . LEU A 1 225 ? 2.233 19.776 -8.805 1.00 94.62 225 LEU A CA 1
ATOM 1722 C C . LEU A 1 225 ? 2.120 19.153 -10.217 1.00 94.62 225 LEU A C 1
ATOM 1724 O O . LEU A 1 225 ? 0.996 19.063 -10.705 1.00 94.62 225 LEU A O 1
ATOM 1728 N N . PRO A 1 226 ? 3.207 18.680 -10.866 1.00 96.62 226 PRO A N 1
ATOM 1729 C CA . PRO A 1 226 ? 3.111 17.846 -12.067 1.00 96.62 226 PRO A CA 1
ATOM 1730 C C . PRO A 1 226 ? 2.189 16.630 -11.915 1.00 96.62 226 PRO A C 1
ATOM 1732 O O . PRO A 1 226 ? 1.306 16.448 -12.749 1.00 96.62 226 PRO A O 1
ATOM 1735 N N . PHE A 1 227 ? 2.316 15.854 -10.831 1.00 97.00 227 PHE A N 1
ATOM 1736 C CA . PHE A 1 227 ? 1.451 14.687 -10.606 1.00 97.00 227 PHE A CA 1
ATOM 1737 C C . PHE A 1 227 ? -0.035 15.078 -10.497 1.00 97.00 227 PHE A C 1
ATOM 1739 O O . PHE A 1 227 ? -0.893 14.472 -11.133 1.00 97.00 227 PHE A O 1
ATOM 1746 N N . GLN A 1 228 ? -0.345 16.157 -9.771 1.00 95.69 228 GLN A N 1
ATOM 1747 C CA . GLN A 1 228 ? -1.704 16.693 -9.662 1.00 95.69 228 GLN A CA 1
ATOM 1748 C C . GLN A 1 228 ? -2.282 17.167 -11.007 1.00 95.69 228 GLN A C 1
ATOM 1750 O O . GLN A 1 228 ? -3.501 17.122 -11.175 1.00 95.69 228 GLN A O 1
ATOM 1755 N N . ARG A 1 229 ? -1.451 17.648 -11.945 1.00 96.06 229 ARG A N 1
ATOM 1756 C CA . ARG A 1 229 ? -1.906 18.016 -13.297 1.00 96.06 229 ARG A CA 1
ATOM 1757 C C . ARG A 1 229 ? -2.302 16.765 -14.081 1.00 96.06 229 ARG A C 1
ATOM 1759 O O . ARG A 1 229 ? -3.458 16.673 -14.473 1.00 96.06 229 ARG A O 1
ATOM 1766 N N . LEU A 1 230 ? -1.410 15.776 -14.159 1.00 96.31 230 LEU A N 1
ATOM 1767 C CA . LEU A 1 230 ? -1.651 14.500 -14.845 1.00 96.31 230 LEU A CA 1
ATOM 1768 C C . LEU A 1 230 ? -2.898 13.764 -14.316 1.00 96.31 230 LEU A C 1
ATOM 1770 O O . LEU A 1 230 ? -3.713 13.278 -15.092 1.00 96.31 230 LEU A O 1
ATOM 1774 N N . VAL A 1 231 ? -3.100 13.735 -12.992 1.00 95.81 231 VAL A N 1
ATOM 1775 C CA . VAL A 1 231 ? -4.303 13.136 -12.376 1.00 95.81 231 VAL A CA 1
ATOM 1776 C C . VAL A 1 231 ? -5.594 13.848 -12.794 1.00 95.81 231 VAL A C 1
ATOM 1778 O O . VAL A 1 231 ? -6.638 13.209 -12.871 1.00 95.81 231 VAL A O 1
ATOM 1781 N N . ARG A 1 232 ? -5.554 15.162 -13.046 1.00 94.75 232 ARG A N 1
ATOM 1782 C CA . ARG A 1 232 ? -6.731 15.946 -13.461 1.00 94.75 232 ARG A CA 1
ATOM 1783 C C . ARG A 1 232 ? -6.997 15.854 -14.958 1.00 94.75 232 ARG A C 1
ATOM 1785 O O . ARG A 1 232 ? -8.157 15.828 -15.338 1.00 94.75 232 ARG A O 1
ATOM 1792 N N . GLU A 1 233 ? -5.936 15.782 -15.752 1.00 95.00 233 GLU A N 1
ATOM 1793 C CA . GLU A 1 233 ? -5.949 15.525 -17.194 1.00 95.00 233 GLU A CA 1
ATOM 1794 C C . GLU A 1 233 ? -6.656 14.191 -17.479 1.00 95.00 233 GLU A C 1
ATOM 1796 O O . GLU A 1 233 ? -7.778 14.196 -17.974 1.00 95.00 233 GLU A O 1
ATOM 1801 N N . ILE A 1 234 ? -6.108 13.079 -16.972 1.00 95.50 234 ILE A N 1
ATOM 1802 C CA . ILE A 1 234 ? -6.684 11.727 -17.109 1.00 95.50 234 ILE A CA 1
ATOM 1803 C C . ILE A 1 234 ? -8.117 11.643 -16.549 1.00 95.50 234 ILE A C 1
ATOM 1805 O O . ILE A 1 234 ? -8.948 10.889 -17.045 1.00 95.50 234 ILE A O 1
ATOM 1809 N N . ALA A 1 235 ? -8.437 12.388 -15.487 1.00 94.88 235 ALA A N 1
ATOM 1810 C CA . ALA A 1 235 ? -9.777 12.367 -14.904 1.00 94.88 235 ALA A CA 1
ATOM 1811 C C . ALA A 1 235 ? -10.834 13.080 -15.762 1.00 94.88 235 ALA A C 1
ATOM 1813 O O . ALA A 1 235 ? -11.999 12.677 -15.728 1.00 94.88 235 ALA A O 1
ATOM 1814 N N . GLN A 1 236 ? -10.440 14.116 -16.509 1.00 94.44 236 GLN A N 1
ATOM 1815 C CA . GLN A 1 236 ? -11.342 14.893 -17.360 1.00 94.44 236 GLN A CA 1
ATOM 1816 C C . GLN A 1 2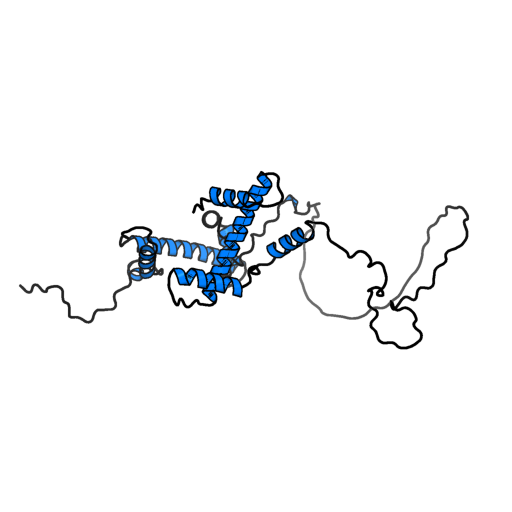36 ? -11.918 14.026 -18.490 1.00 94.44 236 GLN A C 1
ATOM 1818 O O . GLN A 1 236 ? -13.109 14.145 -18.779 1.00 94.44 236 GLN A O 1
ATOM 1823 N N . ASP A 1 237 ? -11.113 13.106 -19.039 1.00 94.75 237 ASP A N 1
ATOM 1824 C CA . ASP A 1 237 ? -11.505 12.150 -20.089 1.00 94.75 237 ASP A CA 1
ATOM 1825 C C . ASP A 1 237 ? -12.677 11.247 -19.662 1.00 94.75 237 ASP A C 1
ATOM 1827 O O . ASP A 1 237 ? -13.541 10.906 -20.468 1.00 94.75 237 ASP A O 1
ATOM 1831 N N . PHE A 1 238 ? -12.739 10.875 -18.377 1.00 92.81 238 PHE A N 1
ATOM 1832 C CA . PHE A 1 238 ? -13.831 10.064 -17.828 1.00 92.81 238 PHE A CA 1
ATOM 1833 C C . PHE A 1 238 ? -15.033 10.899 -17.385 1.00 92.81 238 PHE A C 1
ATOM 1835 O O . PHE A 1 238 ? -16.175 10.438 -17.480 1.00 92.81 238 PHE A O 1
ATOM 1842 N N . LYS A 1 239 ? -14.797 12.094 -16.826 1.00 92.75 239 LYS A N 1
ATOM 1843 C CA . LYS A 1 239 ? -15.858 13.017 -16.412 1.00 92.75 239 LYS A CA 1
ATOM 1844 C C . LYS A 1 239 ? -15.334 14.439 -16.207 1.00 92.75 239 LYS A C 1
ATOM 1846 O O . LYS A 1 239 ? -14.464 14.675 -15.370 1.00 92.75 239 LYS A O 1
ATOM 1851 N N . THR A 1 240 ? -15.986 15.400 -16.858 1.00 90.88 240 THR A N 1
ATOM 1852 C CA . THR A 1 240 ? -15.709 16.827 -16.669 1.00 90.88 240 THR A CA 1
ATOM 1853 C C . THR A 1 240 ? -15.972 17.307 -15.232 1.00 90.88 240 THR A C 1
ATOM 1855 O O . THR A 1 240 ? -16.827 16.778 -14.514 1.00 90.88 240 THR A O 1
ATOM 1858 N N . ASP A 1 241 ? -15.225 18.334 -14.816 1.00 87.12 241 ASP A N 1
ATOM 1859 C CA . ASP A 1 241 ? -15.418 19.105 -13.572 1.00 87.12 241 ASP A CA 1
ATOM 1860 C C . ASP A 1 241 ? -15.223 18.334 -12.251 1.00 87.12 241 ASP A C 1
ATOM 1862 O O . ASP A 1 241 ? -15.708 18.731 -11.182 1.00 87.12 241 ASP A O 1
ATOM 1866 N N . LEU A 1 242 ? -14.440 17.251 -12.275 1.00 91.00 242 LEU A N 1
ATOM 1867 C CA . LEU A 1 242 ? -14.084 16.498 -11.070 1.00 91.00 242 LEU A CA 1
ATOM 1868 C C . LEU A 1 242 ? -13.232 17.320 -10.076 1.00 91.00 242 LEU A C 1
ATOM 1870 O O . LEU A 1 242 ? -12.046 17.611 -10.274 1.00 91.00 242 LEU A O 1
ATOM 1874 N N . ARG A 1 243 ? -13.829 17.647 -8.922 1.00 92.44 243 ARG A N 1
ATOM 1875 C CA . ARG A 1 243 ? -13.152 18.307 -7.793 1.00 92.44 243 ARG A CA 1
ATOM 1876 C C . ARG A 1 243 ? -12.449 17.297 -6.879 1.00 92.44 243 ARG A C 1
ATOM 1878 O O . ARG A 1 243 ? -13.071 16.649 -6.045 1.00 92.44 243 ARG A O 1
ATOM 1885 N N . PHE A 1 244 ? -11.124 17.223 -6.990 1.00 92.75 244 PHE A N 1
ATOM 1886 C CA . PHE A 1 244 ? -10.271 16.389 -6.136 1.00 92.75 244 PHE A CA 1
ATOM 1887 C C . PHE A 1 244 ? -9.964 17.020 -4.771 1.00 92.75 244 PHE A C 1
ATOM 1889 O O . PHE A 1 244 ? -9.531 18.172 -4.699 1.00 92.75 244 PHE A O 1
ATOM 1896 N N . GLN A 1 245 ? -10.091 16.226 -3.701 1.00 95.94 245 GLN A N 1
ATOM 1897 C CA . GLN A 1 245 ? -9.520 16.536 -2.385 1.00 95.94 245 GLN A CA 1
ATOM 1898 C C . GLN A 1 245 ? -7.989 16.397 -2.401 1.00 95.94 245 GLN A C 1
ATOM 1900 O O . GLN A 1 245 ? -7.435 15.555 -3.109 1.00 95.94 245 GLN A O 1
ATOM 1905 N N . SER A 1 246 ? -7.297 17.175 -1.565 1.00 91.44 246 SER A N 1
ATOM 1906 C CA . SER A 1 246 ? -5.834 17.125 -1.429 1.00 91.44 246 SER A CA 1
ATOM 1907 C C . SER A 1 246 ? -5.322 15.760 -0.950 1.00 91.44 246 SER A C 1
ATOM 1909 O O . SER A 1 246 ? -4.293 15.295 -1.436 1.00 91.44 246 SER A O 1
ATOM 1911 N N . SER A 1 247 ? -6.058 15.101 -0.052 1.00 94.25 247 SER A N 1
ATOM 1912 C CA . SER A 1 247 ? -5.808 13.734 0.425 1.00 94.25 247 SER A CA 1
ATOM 1913 C C . SER A 1 247 ? -5.919 12.685 -0.685 1.00 94.25 247 SER A C 1
ATOM 1915 O O . SER A 1 247 ? -5.080 11.794 -0.764 1.00 94.25 247 SER A O 1
ATOM 1917 N N . ALA A 1 248 ? -6.906 12.809 -1.578 1.00 94.94 248 ALA A N 1
ATOM 1918 C CA . ALA A 1 248 ? -7.102 11.873 -2.685 1.00 94.94 248 ALA A CA 1
ATOM 1919 C C . ALA A 1 248 ? -5.933 11.912 -3.685 1.00 94.94 248 ALA A C 1
ATOM 1921 O O . ALA A 1 248 ? -5.464 10.865 -4.120 1.00 94.94 248 ALA A O 1
ATOM 1922 N N . VAL A 1 249 ? -5.413 13.106 -4.001 1.00 94.25 249 VAL A N 1
ATOM 1923 C CA . VAL A 1 249 ? -4.233 13.251 -4.876 1.00 94.25 249 VAL A CA 1
ATOM 1924 C C . VAL A 1 249 ? -2.974 12.674 -4.217 1.00 94.25 249 VAL A C 1
ATOM 1926 O O . VAL A 1 249 ? -2.190 12.020 -4.896 1.00 94.25 249 VAL A O 1
ATOM 1929 N N . MET A 1 250 ? -2.798 12.858 -2.900 1.00 94.25 250 MET A N 1
ATOM 1930 C CA . MET A 1 250 ? -1.688 12.243 -2.154 1.00 94.25 250 MET A CA 1
ATOM 1931 C C . MET A 1 250 ? -1.764 10.712 -2.175 1.00 94.25 250 MET A C 1
ATOM 1933 O O . MET A 1 250 ? -0.780 10.069 -2.519 1.00 94.25 250 MET A O 1
ATOM 1937 N N . ALA A 1 251 ? -2.935 10.130 -1.896 1.00 94.88 251 ALA A N 1
ATOM 1938 C CA . ALA A 1 251 ? -3.126 8.678 -1.901 1.00 94.88 251 ALA A CA 1
ATOM 1939 C C . ALA A 1 251 ? -2.891 8.054 -3.291 1.00 94.88 251 ALA A C 1
ATOM 1941 O O . ALA A 1 251 ? -2.294 6.983 -3.396 1.00 94.88 251 ALA A O 1
ATOM 1942 N N . LEU A 1 252 ? -3.306 8.738 -4.367 1.00 96.00 252 LEU A N 1
ATOM 1943 C CA . LEU A 1 252 ? -2.981 8.335 -5.739 1.00 96.00 252 LEU A CA 1
ATOM 1944 C C . LEU A 1 252 ? -1.471 8.394 -6.011 1.00 96.00 252 LEU A C 1
ATOM 1946 O O . LEU A 1 252 ? -0.953 7.516 -6.699 1.00 96.00 252 LEU A O 1
ATOM 1950 N N . GLN A 1 253 ? -0.761 9.390 -5.470 1.00 95.94 253 GLN A N 1
ATOM 1951 C CA . GLN A 1 253 ? 0.689 9.514 -5.634 1.00 95.94 253 GLN A CA 1
ATOM 1952 C C . GLN A 1 253 ? 1.444 8.422 -4.866 1.00 95.94 253 GLN A C 1
ATOM 1954 O O . GLN A 1 253 ? 2.296 7.756 -5.446 1.00 95.94 253 GLN A O 1
ATOM 1959 N N . GLU A 1 254 ? 1.088 8.184 -3.602 1.00 94.31 254 GLU A N 1
ATOM 1960 C CA . GLU A 1 254 ? 1.662 7.123 -2.763 1.00 94.31 254 GLU A CA 1
ATOM 1961 C C . GLU A 1 254 ? 1.477 5.735 -3.398 1.00 94.31 254 GLU A C 1
ATOM 1963 O O . GLU A 1 254 ? 2.438 4.972 -3.499 1.00 94.31 254 GLU A O 1
ATOM 1968 N N . ALA A 1 255 ? 0.276 5.429 -3.905 1.00 95.94 255 ALA A N 1
ATOM 1969 C CA . ALA A 1 255 ? 0.006 4.172 -4.606 1.00 95.94 255 ALA A CA 1
ATOM 1970 C C . ALA A 1 255 ? 0.804 4.044 -5.919 1.00 95.94 255 ALA A C 1
ATOM 1972 O O . ALA A 1 255 ? 1.347 2.978 -6.213 1.00 95.94 255 ALA A O 1
ATOM 1973 N N . SER A 1 256 ? 0.901 5.132 -6.691 1.00 96.38 256 SER A N 1
ATOM 1974 C CA . SER A 1 256 ? 1.611 5.158 -7.978 1.00 96.38 256 SER A CA 1
ATOM 1975 C C . SER A 1 256 ? 3.123 4.994 -7.804 1.00 96.38 256 SER A C 1
ATOM 1977 O O . SER A 1 256 ? 3.746 4.217 -8.526 1.00 96.38 256 SER A O 1
ATOM 1979 N N . GLU A 1 257 ? 3.726 5.685 -6.832 1.00 94.88 257 GLU A N 1
ATOM 1980 C CA . GLU A 1 257 ? 5.157 5.558 -6.541 1.00 94.88 257 GLU A CA 1
ATOM 1981 C C . GLU A 1 257 ? 5.498 4.183 -5.950 1.00 94.88 257 GLU A C 1
ATOM 1983 O O . GLU A 1 257 ? 6.470 3.571 -6.391 1.00 94.88 257 GLU A O 1
ATOM 1988 N N . ALA A 1 258 ? 4.677 3.639 -5.042 1.00 94.62 258 ALA A N 1
ATOM 1989 C CA . ALA A 1 258 ? 4.881 2.289 -4.507 1.00 94.62 258 ALA A CA 1
ATOM 1990 C C . ALA A 1 258 ? 4.824 1.205 -5.604 1.00 94.62 258 ALA A C 1
ATOM 1992 O O . ALA A 1 258 ? 5.673 0.310 -5.637 1.00 94.62 258 ALA A O 1
ATOM 1993 N N . TYR A 1 259 ? 3.869 1.312 -6.534 1.00 95.00 259 TYR A N 1
ATOM 1994 C CA . TYR A 1 259 ? 3.768 0.422 -7.694 1.00 95.00 259 TYR A CA 1
ATOM 1995 C C . TYR A 1 259 ? 5.001 0.516 -8.607 1.00 95.00 259 TYR A C 1
ATOM 1997 O O . TYR A 1 259 ? 5.557 -0.514 -8.997 1.00 95.00 259 TYR A O 1
ATOM 2005 N N . LEU A 1 260 ? 5.462 1.735 -8.913 1.00 95.44 260 LEU A N 1
ATOM 2006 C CA . LEU A 1 260 ? 6.644 1.954 -9.752 1.00 95.44 260 LEU A CA 1
ATOM 2007 C C . LEU A 1 260 ? 7.931 1.440 -9.096 1.00 95.44 260 LEU A C 1
ATOM 2009 O O . LEU A 1 260 ? 8.734 0.815 -9.785 1.00 95.44 260 LEU A O 1
ATOM 2013 N N . VAL A 1 261 ? 8.121 1.640 -7.786 1.00 94.88 261 VAL A N 1
ATOM 2014 C CA . VAL A 1 261 ? 9.278 1.093 -7.050 1.00 94.88 261 VAL A CA 1
ATOM 2015 C C . VAL A 1 261 ? 9.305 -0.431 -7.153 1.00 94.88 261 VAL A C 1
ATOM 2017 O O . VAL A 1 261 ? 1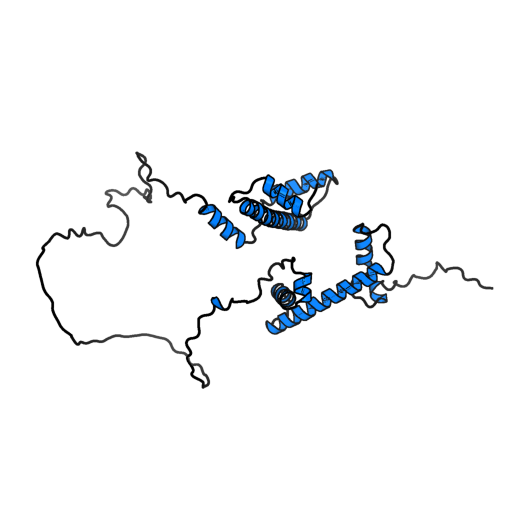0.302 -0.982 -7.618 1.00 94.88 261 VAL A O 1
ATOM 2020 N N . GLY A 1 262 ? 8.195 -1.108 -6.839 1.00 94.31 262 GLY A N 1
ATOM 2021 C CA . GLY A 1 262 ? 8.119 -2.565 -6.967 1.00 94.31 262 GLY A CA 1
ATOM 2022 C C . GLY A 1 262 ? 8.307 -3.053 -8.410 1.00 94.31 262 GLY A C 1
ATOM 2023 O O . GLY A 1 262 ? 8.901 -4.103 -8.638 1.00 94.31 262 GLY A O 1
ATOM 2024 N N . LEU A 1 263 ? 7.827 -2.312 -9.417 1.00 95.25 263 LEU A N 1
ATOM 2025 C CA . LEU A 1 263 ? 8.069 -2.646 -10.828 1.00 95.25 263 LEU A CA 1
ATOM 2026 C C . LEU A 1 263 ? 9.552 -2.490 -11.210 1.00 95.25 263 LEU A C 1
ATOM 2028 O O . LEU A 1 263 ? 10.073 -3.306 -11.973 1.00 95.25 263 LEU A O 1
ATOM 2032 N N . PH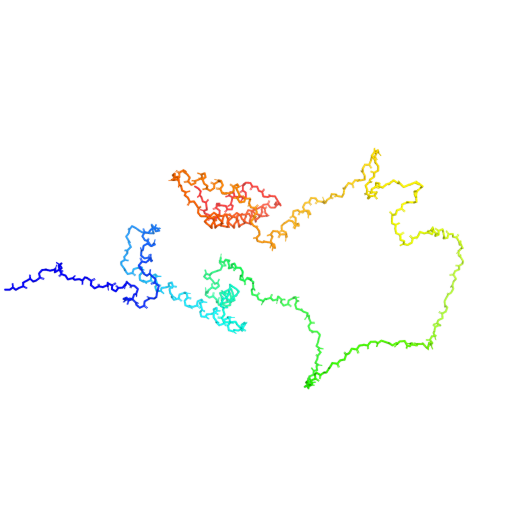E A 1 264 ? 10.256 -1.489 -10.672 1.00 96.31 264 PHE A N 1
ATOM 2033 C CA . PHE A 1 264 ? 11.698 -1.333 -10.881 1.00 96.31 264 PHE A CA 1
ATOM 2034 C C . PHE A 1 264 ? 12.526 -2.417 -10.179 1.00 96.31 264 PHE A C 1
ATOM 2036 O O . PHE A 1 264 ? 13.563 -2.801 -10.720 1.00 96.31 264 PHE A O 1
ATOM 2043 N N . GLU A 1 265 ? 12.073 -2.954 -9.044 1.00 94.50 265 GLU A N 1
ATOM 2044 C CA . GLU A 1 265 ? 12.709 -4.103 -8.384 1.00 94.50 265 GLU A CA 1
ATOM 2045 C C . GLU A 1 265 ? 12.680 -5.350 -9.289 1.00 94.50 265 GLU A C 1
ATOM 2047 O O . GLU A 1 265 ? 13.743 -5.884 -9.619 1.00 94.50 265 GLU A O 1
ATOM 2052 N N . ASP A 1 266 ? 11.509 -5.736 -9.809 1.00 95.12 266 ASP A N 1
ATOM 2053 C CA . ASP A 1 266 ? 11.378 -6.863 -10.754 1.00 95.12 266 ASP A CA 1
ATOM 2054 C C . ASP A 1 266 ? 12.128 -6.615 -12.076 1.00 95.12 266 ASP A C 1
ATOM 2056 O O . ASP A 1 266 ? 12.780 -7.510 -12.620 1.00 95.12 266 ASP A O 1
ATOM 2060 N N . THR A 1 267 ? 12.089 -5.379 -12.586 1.00 96.38 267 THR A N 1
ATOM 2061 C CA . THR A 1 267 ? 12.839 -4.968 -13.787 1.00 96.38 267 THR A CA 1
ATOM 2062 C C . THR A 1 267 ? 14.350 -5.120 -13.576 1.00 96.38 267 THR A C 1
ATOM 2064 O O . THR A 1 267 ? 15.069 -5.571 -14.471 1.00 96.38 267 THR A O 1
ATOM 2067 N N . ASN A 1 268 ? 14.852 -4.778 -12.386 1.00 96.44 268 ASN A N 1
ATOM 2068 C CA . ASN A 1 268 ? 16.258 -4.932 -12.029 1.00 96.44 268 ASN A CA 1
ATOM 2069 C C . ASN A 1 268 ? 16.652 -6.414 -11.889 1.00 96.44 268 ASN A C 1
ATOM 2071 O O . ASN A 1 268 ? 17.719 -6.799 -12.366 1.00 96.44 268 ASN A O 1
ATOM 2075 N N . LEU A 1 269 ? 15.779 -7.267 -11.338 1.00 95.00 269 LEU A N 1
ATOM 2076 C CA . LEU A 1 269 ? 15.982 -8.724 -11.345 1.00 95.00 269 LEU A CA 1
ATOM 2077 C C . LEU A 1 269 ? 16.062 -9.281 -12.779 1.00 95.00 269 LEU A C 1
ATOM 2079 O O . LEU A 1 269 ? 16.959 -10.072 -13.076 1.00 95.00 269 LEU A O 1
ATOM 2083 N N . CYS A 1 270 ? 15.204 -8.814 -13.694 1.00 94.38 270 CYS A N 1
ATOM 2084 C CA . CYS A 1 270 ? 15.254 -9.185 -15.115 1.00 94.38 270 CYS A CA 1
ATOM 2085 C C . CYS A 1 270 ? 16.567 -8.743 -15.795 1.00 94.38 270 CYS A C 1
ATOM 2087 O O . CYS A 1 270 ? 17.166 -9.510 -16.556 1.00 94.38 270 CYS A O 1
ATOM 2089 N N . ALA A 1 271 ? 17.061 -7.536 -15.493 1.00 95.69 271 ALA A N 1
ATOM 2090 C CA . ALA A 1 271 ? 18.345 -7.054 -16.004 1.00 95.69 271 ALA A CA 1
ATOM 2091 C C . ALA A 1 271 ? 19.530 -7.892 -15.480 1.00 95.69 271 ALA A C 1
ATOM 2093 O O . ALA A 1 271 ? 20.385 -8.296 -16.274 1.00 95.69 271 ALA A O 1
ATOM 2094 N N . ILE A 1 272 ? 19.540 -8.220 -14.182 1.00 96.38 272 ILE A N 1
ATOM 2095 C CA . ILE A 1 272 ? 20.568 -9.057 -13.536 1.00 96.38 272 ILE A CA 1
ATOM 2096 C C . ILE A 1 272 ? 20.562 -10.483 -14.104 1.00 96.38 272 ILE A C 1
ATOM 2098 O O . ILE A 1 272 ? 21.627 -11.010 -14.426 1.00 96.38 272 ILE A O 1
ATOM 2102 N N . HIS A 1 273 ? 19.384 -11.086 -14.299 1.00 95.81 273 HIS A N 1
ATOM 2103 C CA . HIS A 1 273 ? 19.235 -12.394 -14.949 1.00 95.81 273 HIS A CA 1
ATOM 2104 C C . HIS A 1 273 ? 19.864 -12.399 -16.355 1.00 95.81 273 HIS A C 1
ATOM 2106 O O . HIS A 1 273 ? 20.605 -13.311 -16.719 1.00 95.81 273 HIS A O 1
ATOM 2112 N N . ALA A 1 274 ? 19.676 -11.313 -17.109 1.00 95.62 274 ALA A N 1
ATOM 2113 C CA . ALA A 1 274 ? 20.311 -11.077 -18.404 1.00 95.62 274 ALA A CA 1
ATOM 2114 C C . ALA A 1 274 ? 21.758 -10.526 -18.319 1.00 95.62 274 ALA A C 1
ATOM 2116 O O . ALA A 1 274 ? 22.228 -9.906 -19.278 1.00 95.62 274 ALA A O 1
ATOM 2117 N N . LYS A 1 275 ? 22.454 -10.723 -17.186 1.00 96.56 275 LYS A N 1
ATOM 2118 C CA . LYS A 1 275 ? 23.852 -10.326 -16.911 1.00 96.56 275 LYS A CA 1
ATOM 2119 C C . LYS A 1 275 ? 24.159 -8.831 -17.128 1.00 96.56 275 LYS A C 1
ATOM 2121 O O . LYS A 1 275 ? 25.286 -8.468 -17.463 1.00 96.56 275 LYS A O 1
ATOM 2126 N N . ARG A 1 276 ? 23.177 -7.945 -16.926 1.00 96.38 276 ARG A N 1
ATOM 2127 C CA . ARG A 1 276 ? 23.312 -6.482 -17.071 1.00 96.38 276 ARG A CA 1
ATOM 2128 C C . ARG A 1 276 ? 23.083 -5.749 -15.754 1.00 96.38 276 ARG A C 1
ATOM 2130 O O . ARG A 1 276 ? 22.281 -6.158 -14.926 1.00 96.38 276 ARG A O 1
ATOM 2137 N N . VAL A 1 277 ? 23.740 -4.597 -15.623 1.00 93.38 277 VAL A N 1
ATOM 2138 C CA . VAL A 1 277 ? 23.543 -3.625 -14.526 1.00 93.38 277 VAL A CA 1
ATOM 2139 C C . VAL A 1 277 ? 22.683 -2.419 -14.935 1.00 93.38 277 VAL A C 1
ATOM 2141 O O . VAL A 1 277 ? 22.491 -1.498 -14.148 1.00 93.38 277 VAL A O 1
ATOM 2144 N N . THR A 1 278 ? 22.179 -2.416 -16.172 1.00 94.69 278 THR A N 1
ATOM 2145 C CA . THR A 1 278 ? 21.362 -1.339 -16.745 1.00 94.69 278 THR A CA 1
ATOM 2146 C C . THR A 1 278 ? 20.023 -1.911 -17.192 1.00 94.69 278 THR A C 1
ATOM 2148 O O . THR A 1 278 ? 19.984 -2.784 -18.069 1.00 94.69 278 THR A O 1
ATOM 2151 N N . ILE A 1 279 ? 18.945 -1.401 -16.595 1.00 95.31 279 ILE A N 1
ATOM 2152 C CA . ILE A 1 279 ? 17.563 -1.713 -16.973 1.00 95.31 279 ILE A CA 1
ATOM 2153 C C . ILE A 1 279 ? 17.230 -1.160 -18.365 1.00 95.31 279 ILE A C 1
ATOM 2155 O O . ILE A 1 279 ? 17.713 -0.099 -18.764 1.00 95.31 279 ILE A O 1
ATOM 2159 N N . MET A 1 280 ? 16.410 -1.890 -19.114 1.00 96.75 280 MET A N 1
ATOM 2160 C CA . MET A 1 280 ? 15.992 -1.568 -20.481 1.00 96.75 280 MET A CA 1
ATOM 2161 C C . MET A 1 280 ? 14.471 -1.764 -20.637 1.00 96.75 280 MET A C 1
ATOM 2163 O O . MET A 1 280 ? 13.884 -2.532 -19.875 1.00 96.75 280 MET A O 1
ATOM 2167 N N . PRO A 1 281 ? 13.809 -1.162 -21.648 1.00 95.56 281 PRO A N 1
ATOM 2168 C CA . PRO A 1 281 ? 12.362 -1.318 -21.851 1.00 95.56 281 PRO A CA 1
ATOM 2169 C C . PRO A 1 281 ? 11.892 -2.778 -21.948 1.00 95.56 281 PRO A C 1
ATOM 2171 O O . PRO A 1 281 ? 10.837 -3.121 -21.422 1.00 95.56 281 PRO A O 1
ATOM 2174 N N . LYS A 1 282 ? 12.715 -3.660 -22.536 1.00 94.69 282 LYS A N 1
ATOM 2175 C CA . LYS A 1 282 ? 12.466 -5.111 -22.604 1.00 94.69 282 LYS A CA 1
ATOM 2176 C C . LYS A 1 282 ? 12.387 -5.797 -21.234 1.00 94.69 282 LYS A C 1
ATOM 2178 O O . LYS A 1 282 ? 11.658 -6.770 -21.088 1.00 94.69 282 LYS A O 1
ATOM 2183 N N . ASP A 1 283 ? 13.092 -5.277 -20.228 1.00 95.75 283 ASP A N 1
ATOM 2184 C CA . ASP A 1 283 ? 13.068 -5.816 -18.864 1.00 95.75 283 ASP A CA 1
ATOM 2185 C C . ASP A 1 283 ? 11.755 -5.444 -18.164 1.00 95.75 283 ASP A C 1
ATOM 2187 O O . ASP A 1 283 ? 11.156 -6.275 -17.489 1.00 95.75 283 ASP A O 1
ATOM 2191 N N . ILE A 1 284 ? 11.261 -4.222 -18.404 1.00 94.44 284 ILE A N 1
ATOM 2192 C CA . ILE A 1 284 ? 9.957 -3.750 -17.914 1.00 94.44 284 ILE A CA 1
ATOM 2193 C C . ILE A 1 284 ? 8.833 -4.552 -18.585 1.00 94.44 284 ILE A C 1
ATOM 2195 O O . ILE A 1 284 ? 7.916 -5.020 -17.916 1.00 94.44 284 ILE A O 1
ATOM 2199 N N . GLN A 1 285 ? 8.915 -4.757 -19.905 1.00 93.69 285 GLN A N 1
ATOM 2200 C CA . GLN A 1 285 ? 7.966 -5.586 -20.659 1.00 93.69 285 GLN A CA 1
ATOM 2201 C C . GLN A 1 285 ? 7.938 -7.034 -20.145 1.00 93.69 285 GLN A C 1
ATOM 2203 O O . GLN A 1 285 ? 6.856 -7.602 -19.995 1.00 93.69 285 GLN A O 1
ATOM 2208 N N . LEU A 1 286 ? 9.102 -7.618 -19.837 1.00 93.19 286 LEU A N 1
ATOM 2209 C CA . LEU A 1 286 ? 9.206 -8.959 -19.261 1.00 93.19 286 LEU A CA 1
ATOM 2210 C C . LEU A 1 286 ? 8.595 -9.022 -17.853 1.00 93.19 286 LEU A C 1
ATOM 2212 O O . LEU A 1 286 ? 7.756 -9.888 -17.608 1.00 93.19 286 LEU A O 1
ATOM 2216 N N . ALA A 1 287 ? 8.937 -8.081 -16.967 1.00 93.50 287 ALA A N 1
ATOM 2217 C CA . ALA A 1 287 ? 8.379 -8.001 -15.617 1.00 93.50 287 ALA A CA 1
ATOM 2218 C C . ALA A 1 287 ? 6.843 -7.892 -15.642 1.00 93.50 287 ALA A C 1
ATOM 2220 O O . ALA A 1 287 ? 6.153 -8.725 -15.050 1.00 93.50 287 ALA A O 1
ATOM 2221 N N . ARG A 1 288 ? 6.289 -6.950 -16.421 1.00 93.56 288 ARG A N 1
ATOM 2222 C CA . ARG A 1 288 ? 4.832 -6.799 -16.602 1.00 93.56 288 ARG A CA 1
ATOM 2223 C C . ARG A 1 288 ? 4.171 -8.066 -17.159 1.00 93.56 288 ARG A C 1
ATOM 2225 O O . ARG A 1 288 ? 3.112 -8.475 -16.683 1.00 93.56 288 ARG A O 1
ATOM 2232 N N . ARG A 1 289 ? 4.803 -8.726 -18.141 1.00 92.31 289 ARG A N 1
ATOM 2233 C CA . ARG A 1 289 ? 4.306 -9.982 -18.735 1.00 92.31 289 ARG A CA 1
ATOM 2234 C C . ARG A 1 289 ? 4.273 -11.132 -17.724 1.00 92.31 289 ARG A C 1
ATOM 2236 O O . ARG A 1 289 ? 3.324 -11.911 -17.763 1.00 92.31 289 ARG A O 1
ATOM 2243 N N . ILE A 1 290 ? 5.264 -11.227 -16.835 1.00 91.69 290 ILE A N 1
ATOM 2244 C CA . ILE A 1 290 ? 5.326 -12.237 -15.762 1.00 91.69 290 ILE A CA 1
ATOM 2245 C C . ILE A 1 290 ? 4.273 -11.959 -14.680 1.00 91.69 290 ILE A C 1
ATOM 2247 O O . ILE A 1 290 ? 3.625 -12.889 -14.210 1.00 91.69 290 ILE A O 1
ATOM 2251 N N . ARG A 1 291 ? 4.036 -10.687 -14.336 1.00 89.62 291 ARG A N 1
ATOM 2252 C CA . ARG A 1 291 ? 2.983 -10.282 -13.386 1.00 89.62 291 ARG A CA 1
ATOM 2253 C C . ARG A 1 291 ? 1.550 -10.503 -13.881 1.00 89.62 291 ARG A C 1
ATOM 2255 O O . ARG A 1 291 ? 0.618 -10.395 -13.092 1.00 89.62 291 ARG A O 1
ATOM 2262 N N . GLY A 1 292 ? 1.361 -10.771 -15.174 1.00 87.19 292 GLY A N 1
ATOM 2263 C CA . GLY A 1 292 ? 0.039 -10.836 -15.800 1.00 87.19 292 GLY A CA 1
ATOM 2264 C C . GLY A 1 292 ? -0.573 -9.464 -16.111 1.00 87.19 292 GLY A C 1
ATOM 2265 O O . GLY A 1 292 ? -1.720 -9.405 -16.540 1.00 87.19 292 GLY A O 1
ATOM 2266 N N . GLU A 1 293 ? 0.189 -8.372 -15.964 1.00 76.38 293 GLU A N 1
ATOM 2267 C CA . GLU A 1 293 ? -0.212 -6.985 -16.252 1.00 76.38 293 GLU A CA 1
ATOM 2268 C C . GLU A 1 293 ? -0.264 -6.716 -17.771 1.00 76.38 293 GLU A C 1
ATOM 2270 O O . GLU A 1 293 ? 0.404 -5.811 -18.288 1.00 76.38 293 GLU A O 1
ATOM 2275 N N . ARG A 1 294 ? -1.029 -7.524 -18.512 1.00 59.66 294 ARG A N 1
ATOM 2276 C CA . ARG A 1 294 ? -1.316 -7.277 -19.929 1.00 59.66 294 ARG A CA 1
ATOM 2277 C C . ARG A 1 294 ? -2.188 -6.027 -20.064 1.00 59.66 294 ARG A C 1
ATOM 2279 O O . ARG A 1 294 ? -3.093 -5.811 -19.262 1.00 59.66 294 ARG A O 1
ATOM 2286 N N . ALA A 1 295 ? -1.861 -5.216 -21.067 1.00 49.81 295 ALA A N 1
ATOM 2287 C CA . ALA A 1 295 ? -2.843 -4.372 -21.739 1.00 49.81 295 ALA A CA 1
ATOM 2288 C C . ALA A 1 295 ? -3.549 -5.228 -22.804 1.00 49.81 295 ALA A C 1
ATOM 2290 O O . ALA A 1 295 ? -2.888 -6.191 -23.269 1.00 49.81 295 ALA A O 1
#